Protein AF-A0A1W9RTF8-F1 (afdb_monomer_lite)

Radius of gyration: 43.68 Å; chains: 1; bounding box: 81×20×141 Å

pLDDT: mean 76.47, std 16.02, range [38.66, 96.19]

Secondary structure (DSSP, 8-state):
--HHHHHHHHHHHHHHHHHHHHHHHHHHHHHHHHHHHHHHHHHHHHHHHHHHHHS-SEEEEEEEEEPTTSS-EEEEEEEEE-HHHHHHHHHHHHHHHHHHHHHHHHHHHHHHHHHHHHHHHHHHHHHHHHHHHHHHHHHHHHHHHHHHHHHHHHHHHHHHHHHTTS--------HHHHHHHHHHHHHHHHHHHHHHTT-

Sequence (199 aa):
MNFEELFKRIEQLNEEEGKIPQQANNILKTIDNLKKQAAEFEKKAQEEDFKISEKPPQTYKKVCGSIFLGIGKSCREVPVPNPEIAEEMNIRNSYIQKRNDILAQINSNLEKLRELSQRQTEIIKERMAIRGKFIETEEDILRRPLNIFETMKKSIKSLFFIEKGKERKEKPDITPLIIGIIGLAVYLILFKEVKREVE

Foldseek 3Di:
DDPVVLVVVLVVLVVLLVCLVVLLVVLVVVLVVLVVLLVVLVVVLVVLVVVLVVDDQWDWDWDWDQDVPRPDIDIDTDTDGDVVSVVSVVVSVVSVVVSVVSVVVSVVSVVVNVVSVVVNVVSVVSNVVSVVVVVVVVCVVVVVVVVVVVVVVVVVVVVVVVPVVDDDPDDDDCVVVVVVVVVVVVVVVVVVVVVVVVD

Structure (mmCIF, N/CA/C/O backbone):
data_AF-A0A1W9RTF8-F1
#
_entry.id   AF-A0A1W9RTF8-F1
#
loop_
_atom_site.group_PDB
_atom_site.id
_atom_site.type_symbol
_atom_site.label_atom_id
_atom_site.label_alt_id
_atom_site.label_comp_id
_atom_site.label_asym_id
_atom_site.label_entity_id
_atom_site.label_seq_id
_atom_site.pdbx_PDB_ins_code
_atom_site.Cartn_x
_atom_site.Cartn_y
_atom_site.Cartn_z
_atom_site.occupancy
_atom_site.B_iso_or_equiv
_atom_site.auth_seq_id
_atom_site.auth_comp_id
_atom_site.auth_asym_id
_atom_site.auth_atom_id
_atom_site.pdbx_PDB_model_num
ATOM 1 N N . MET A 1 1 ? -27.486 -6.685 25.230 1.00 62.06 1 MET A N 1
ATOM 2 C CA . MET A 1 1 ? -26.159 -7.263 25.511 1.00 62.06 1 MET A CA 1
ATOM 3 C C . MET A 1 1 ? -25.990 -7.286 27.005 1.00 62.06 1 MET A C 1
ATOM 5 O O . MET A 1 1 ? -26.354 -6.304 27.640 1.00 62.06 1 MET A O 1
ATOM 9 N N . ASN A 1 2 ? -25.494 -8.390 27.545 1.00 75.00 2 ASN A N 1
ATOM 10 C CA . ASN A 1 2 ? -25.193 -8.491 28.969 1.00 75.00 2 ASN A CA 1
ATOM 11 C C . ASN A 1 2 ? -23.808 -7.882 29.266 1.00 75.00 2 ASN A C 1
ATOM 13 O O . ASN A 1 2 ? -22.984 -7.768 28.357 1.00 75.00 2 ASN A O 1
ATOM 17 N N . PHE A 1 3 ? -23.536 -7.509 30.521 1.00 72.94 3 PHE A N 1
ATOM 18 C CA . PHE A 1 3 ? -22.253 -6.909 30.937 1.00 72.94 3 PHE A CA 1
ATOM 19 C C . PHE A 1 3 ? -21.035 -7.724 30.462 1.00 72.94 3 PHE A C 1
ATOM 21 O O . PHE A 1 3 ? -20.082 -7.177 29.912 1.00 72.94 3 PHE A O 1
ATOM 28 N N . GLU A 1 4 ? -21.110 -9.048 30.584 1.00 77.81 4 GLU A N 1
ATOM 29 C CA . GLU A 1 4 ? -20.049 -9.979 30.188 1.00 77.81 4 GLU A CA 1
ATOM 30 C C . GLU A 1 4 ? -19.771 -9.980 28.670 1.00 77.81 4 GLU A C 1
ATOM 32 O O . GLU A 1 4 ? -18.630 -10.117 28.233 1.00 77.81 4 GLU A O 1
ATOM 37 N N . GLU A 1 5 ? -20.801 -9.772 27.842 1.00 83.19 5 GLU A N 1
ATOM 38 C CA . GLU A 1 5 ? -20.653 -9.672 26.383 1.00 83.19 5 GLU A CA 1
ATOM 39 C C . GLU A 1 5 ? -19.986 -8.354 25.976 1.00 83.19 5 GLU A C 1
ATOM 41 O O . GLU A 1 5 ? -19.218 -8.315 25.014 1.00 83.19 5 GLU A O 1
ATOM 46 N N . LEU A 1 6 ? -20.266 -7.268 26.708 1.00 80.31 6 LEU A N 1
ATOM 47 C CA . LEU A 1 6 ? -19.639 -5.967 26.474 1.00 80.31 6 LEU A CA 1
ATOM 48 C C . LEU A 1 6 ? -18.147 -6.003 26.837 1.00 80.31 6 LEU A C 1
ATOM 50 O O . LEU A 1 6 ? -17.334 -5.489 26.070 1.00 80.31 6 LEU A O 1
ATOM 54 N N . PHE A 1 7 ? -17.780 -6.660 27.944 1.00 80.44 7 PHE A N 1
ATOM 55 C CA . PHE A 1 7 ? -16.380 -6.862 28.334 1.00 80.44 7 PHE A CA 1
ATOM 56 C C . PHE A 1 7 ? -15.604 -7.697 27.312 1.00 80.44 7 PHE A C 1
ATOM 58 O O . PHE A 1 7 ? -14.590 -7.226 26.798 1.00 80.44 7 PHE A O 1
ATOM 65 N N . LYS A 1 8 ? -16.129 -8.867 26.916 1.00 87.81 8 LYS A N 1
ATOM 66 C CA . LYS A 1 8 ? -15.505 -9.706 25.874 1.00 87.81 8 LYS A CA 1
ATOM 67 C C . LYS A 1 8 ? -15.309 -8.938 24.566 1.00 87.81 8 LYS A C 1
ATOM 69 O O . LYS A 1 8 ? -14.294 -9.100 23.891 1.00 87.81 8 LYS A O 1
ATOM 74 N N . ARG A 1 9 ? -16.256 -8.066 24.200 1.00 87.00 9 ARG A N 1
ATOM 75 C CA . ARG A 1 9 ? -16.127 -7.236 22.996 1.00 87.00 9 ARG A CA 1
ATOM 76 C C . ARG A 1 9 ? -15.032 -6.174 23.129 1.00 87.00 9 ARG A C 1
ATOM 78 O O . ARG A 1 9 ? -14.330 -5.928 22.153 1.00 87.00 9 ARG A O 1
ATOM 85 N N . ILE A 1 10 ? -14.863 -5.557 24.299 1.00 85.38 10 ILE A N 1
ATOM 86 C CA . ILE A 1 10 ? -13.763 -4.609 24.547 1.00 85.38 10 ILE A CA 1
ATOM 87 C C . ILE A 1 10 ? -12.408 -5.313 24.456 1.00 85.38 10 ILE A C 1
ATOM 89 O O . ILE A 1 10 ? -11.507 -4.781 23.812 1.00 85.38 10 ILE A O 1
ATOM 93 N N . GLU A 1 11 ? -12.266 -6.499 25.046 1.00 87.44 11 GLU A N 1
ATOM 94 C CA . GLU A 1 11 ? -11.024 -7.280 24.978 1.00 87.44 11 GLU A CA 1
ATOM 95 C C . GLU A 1 11 ? -10.642 -7.602 23.531 1.00 87.44 11 GLU A C 1
ATOM 97 O O . GLU A 1 11 ? -9.523 -7.311 23.112 1.00 87.44 11 GLU A O 1
ATOM 102 N N . GLN A 1 12 ? -11.599 -8.077 22.726 1.00 90.12 12 GLN A N 1
ATOM 103 C CA . GLN A 1 12 ? -11.390 -8.303 21.291 1.00 90.12 12 GLN A CA 1
ATOM 104 C C . GLN A 1 12 ? -10.931 -7.032 20.563 1.00 90.12 12 GLN A C 1
ATOM 106 O O . GLN A 1 12 ? -9.977 -7.067 19.789 1.00 90.12 12 GLN A O 1
ATOM 111 N N . LEU A 1 13 ? -11.567 -5.888 20.837 1.00 88.12 13 LEU A N 1
ATOM 112 C CA . LEU A 1 13 ? -11.185 -4.605 20.240 1.00 88.12 13 LEU A CA 1
ATOM 113 C C . LEU A 1 13 ? -9.791 -4.134 20.693 1.00 88.12 13 LEU A C 1
ATOM 115 O O . LEU A 1 13 ? -9.099 -3.461 19.933 1.00 88.12 13 LEU A O 1
ATOM 119 N N . ASN A 1 14 ? -9.367 -4.459 21.917 1.00 85.12 14 ASN A N 1
ATOM 120 C CA . ASN A 1 14 ? -8.016 -4.178 22.419 1.00 85.12 14 ASN A CA 1
ATOM 121 C C . ASN A 1 14 ? -6.964 -5.030 21.702 1.00 85.12 14 ASN A C 1
ATOM 123 O O . ASN A 1 14 ? -5.926 -4.509 21.295 1.00 85.12 14 ASN A O 1
ATOM 127 N N . GLU A 1 15 ? -7.241 -6.316 21.496 1.00 89.31 15 GLU A N 1
ATOM 128 C CA . GLU A 1 15 ? -6.356 -7.195 20.733 1.00 89.31 15 GLU A CA 1
ATOM 129 C C . GLU A 1 15 ? -6.250 -6.783 19.262 1.00 89.31 15 GLU A C 1
ATOM 131 O O . GLU A 1 15 ? -5.162 -6.823 18.683 1.00 89.31 15 GLU A O 1
ATOM 136 N N . GLU A 1 16 ? -7.370 -6.396 18.644 1.00 87.88 16 GLU A N 1
ATOM 137 C CA . GLU A 1 16 ? -7.395 -5.868 17.278 1.00 87.88 16 GLU A CA 1
ATOM 138 C C . GLU A 1 16 ? -6.562 -4.586 17.174 1.00 87.88 16 GLU A C 1
ATOM 140 O O . GLU A 1 16 ? -5.675 -4.506 16.323 1.00 87.88 16 GLU A O 1
ATOM 145 N N . GLU A 1 17 ? -6.771 -3.613 18.069 1.00 84.12 17 GLU A N 1
ATOM 146 C CA . GLU A 1 17 ? -5.999 -2.366 18.075 1.00 84.12 17 GLU A CA 1
ATOM 147 C C . GLU A 1 17 ? -4.504 -2.616 18.306 1.00 84.12 17 GLU A C 1
ATOM 149 O O . GLU A 1 17 ? -3.673 -2.010 17.634 1.00 84.12 17 GLU A O 1
ATOM 154 N N . GLY A 1 18 ? -4.145 -3.555 19.186 1.00 83.81 18 GLY A N 1
ATOM 155 C CA . GLY A 1 18 ? -2.749 -3.914 19.447 1.00 83.81 18 GLY A CA 1
ATOM 156 C C . GLY A 1 18 ? -2.011 -4.465 18.220 1.00 83.81 18 GLY A C 1
ATOM 157 O O . GLY A 1 18 ? -0.799 -4.279 18.093 1.00 83.81 18 GLY A O 1
ATOM 158 N N . LYS A 1 19 ? -2.724 -5.097 17.278 1.00 90.12 19 LYS A N 1
ATOM 159 C CA . LYS A 1 19 ? -2.145 -5.667 16.045 1.00 90.12 19 LYS A CA 1
ATOM 160 C C . LYS A 1 19 ? -1.927 -4.618 14.947 1.00 90.12 19 LYS A C 1
ATOM 162 O O . LYS A 1 19 ? -1.021 -4.788 14.124 1.00 90.12 19 LYS A O 1
ATOM 167 N N . ILE A 1 20 ? -2.698 -3.527 14.939 1.00 85.88 20 ILE A N 1
ATOM 168 C CA . ILE A 1 20 ? -2.657 -2.492 13.888 1.00 85.88 20 ILE A CA 1
ATOM 169 C C . ILE A 1 20 ? -1.268 -1.831 13.756 1.00 85.88 20 ILE A C 1
ATOM 171 O O . ILE A 1 20 ? -0.753 -1.784 12.635 1.00 85.88 20 ILE A O 1
ATOM 175 N N . PRO A 1 21 ? -0.591 -1.378 14.835 1.00 85.00 21 PRO A N 1
ATOM 176 C CA . PRO A 1 21 ? 0.741 -0.776 14.734 1.00 85.00 21 PRO A CA 1
ATOM 177 C C . PRO A 1 21 ? 1.785 -1.715 14.124 1.00 85.00 21 PRO A C 1
ATOM 179 O O . PRO A 1 21 ? 2.630 -1.292 13.334 1.00 85.00 21 PRO A O 1
ATOM 182 N N . GLN A 1 22 ? 1.729 -3.005 14.466 1.00 88.69 22 GLN A N 1
ATOM 183 C CA . GLN A 1 22 ? 2.665 -3.996 13.941 1.00 88.69 22 GLN A CA 1
ATOM 184 C C . GLN A 1 22 ? 2.437 -4.235 12.444 1.00 88.69 22 GLN A C 1
ATOM 186 O O . GLN A 1 22 ? 3.395 -4.266 11.669 1.00 88.69 22 GLN A O 1
ATOM 191 N N . GLN A 1 23 ? 1.174 -4.345 12.024 1.00 88.69 23 GLN A N 1
ATOM 192 C CA . GLN A 1 23 ? 0.805 -4.477 10.615 1.00 88.69 23 GLN A CA 1
ATOM 193 C C . GLN A 1 23 ? 1.217 -3.241 9.806 1.00 88.69 23 GLN A C 1
ATOM 195 O O . GLN A 1 23 ? 1.863 -3.382 8.766 1.00 88.69 23 GLN A O 1
ATOM 200 N N . ALA A 1 24 ? 0.937 -2.037 10.313 1.00 86.62 24 ALA A N 1
ATOM 201 C CA . ALA A 1 24 ? 1.330 -0.786 9.671 1.00 86.62 24 ALA A CA 1
ATOM 202 C C . ALA A 1 24 ? 2.856 -0.679 9.511 1.00 86.62 24 ALA A C 1
ATOM 204 O O . ALA A 1 24 ? 3.344 -0.382 8.422 1.00 86.62 24 ALA A O 1
ATOM 205 N N . ASN A 1 25 ? 3.626 -1.012 10.552 1.00 90.69 25 ASN A N 1
ATOM 206 C CA . ASN A 1 25 ? 5.090 -1.005 10.491 1.00 90.69 25 ASN A CA 1
ATOM 207 C C . ASN A 1 25 ? 5.654 -1.982 9.448 1.00 90.69 25 ASN A C 1
ATOM 209 O O . ASN A 1 25 ? 6.620 -1.656 8.756 1.00 90.69 25 ASN A O 1
ATOM 213 N N . ASN A 1 26 ? 5.062 -3.169 9.304 1.00 93.69 26 ASN A N 1
ATOM 214 C CA . ASN A 1 26 ? 5.476 -4.131 8.280 1.00 93.69 26 ASN A CA 1
ATOM 215 C C . ASN A 1 26 ? 5.209 -3.599 6.864 1.00 93.69 26 ASN A C 1
ATOM 217 O O . ASN A 1 26 ? 6.055 -3.741 5.974 1.00 93.69 26 ASN A O 1
ATOM 221 N N . ILE A 1 27 ? 4.066 -2.941 6.661 1.00 90.50 27 ILE A N 1
ATOM 222 C CA . ILE A 1 27 ? 3.730 -2.311 5.382 1.00 90.50 27 ILE A CA 1
ATOM 223 C C . ILE A 1 27 ? 4.698 -1.158 5.085 1.00 90.50 27 ILE A C 1
ATOM 225 O O . ILE A 1 27 ? 5.236 -1.092 3.982 1.00 90.50 27 ILE A O 1
ATOM 229 N N . LEU A 1 28 ? 4.999 -0.300 6.064 1.00 90.69 28 LEU A N 1
ATOM 230 C CA . LEU A 1 28 ? 5.940 0.814 5.898 1.00 90.69 28 LEU A CA 1
ATOM 231 C C . LEU A 1 28 ? 7.347 0.334 5.520 1.00 90.69 28 LEU A C 1
ATOM 233 O O . LEU A 1 28 ? 7.923 0.834 4.556 1.00 90.69 28 LEU A O 1
ATOM 237 N N . LYS A 1 29 ? 7.865 -0.704 6.189 1.00 93.94 29 LYS A N 1
ATOM 238 C CA . LYS A 1 29 ? 9.147 -1.333 5.818 1.00 93.94 29 LYS A CA 1
ATOM 239 C C . LYS A 1 29 ? 9.141 -1.857 4.382 1.00 93.94 29 LYS A C 1
ATOM 241 O O . LYS A 1 29 ? 10.137 -1.736 3.670 1.00 93.94 29 LYS A O 1
ATOM 246 N N . THR A 1 30 ? 8.020 -2.435 3.953 1.00 94.25 30 THR A N 1
ATOM 247 C CA . THR A 1 30 ? 7.854 -2.931 2.582 1.00 94.25 30 THR A CA 1
ATOM 248 C C . THR A 1 30 ? 7.862 -1.776 1.582 1.00 94.25 30 THR A C 1
ATOM 250 O O . THR A 1 30 ? 8.573 -1.844 0.581 1.00 94.25 30 THR A O 1
ATOM 253 N N . ILE A 1 31 ? 7.144 -0.687 1.875 1.00 92.00 31 ILE A N 1
ATOM 254 C CA . ILE A 1 31 ? 7.132 0.531 1.054 1.00 92.00 31 ILE A CA 1
ATOM 255 C C . ILE A 1 31 ? 8.541 1.119 0.927 1.00 92.00 31 ILE A C 1
ATOM 257 O O . ILE A 1 31 ? 8.945 1.478 -0.175 1.00 92.00 31 ILE A O 1
ATOM 261 N N . ASP A 1 32 ? 9.312 1.188 2.011 1.00 93.31 32 ASP A N 1
ATOM 262 C CA . ASP A 1 32 ? 10.676 1.722 1.968 1.00 93.31 32 ASP A CA 1
ATOM 263 C C . ASP A 1 32 ? 11.615 0.864 1.113 1.00 93.31 32 ASP A C 1
ATOM 265 O O . ASP A 1 32 ? 12.445 1.399 0.374 1.00 93.31 32 ASP A O 1
ATOM 269 N N . ASN A 1 33 ? 11.468 -0.463 1.157 1.00 96.19 33 ASN A N 1
ATOM 270 C CA . ASN A 1 33 ? 12.215 -1.355 0.273 1.00 96.19 33 ASN A CA 1
ATOM 271 C C . ASN A 1 33 ? 11.818 -1.147 -1.199 1.00 96.19 33 ASN A C 1
ATOM 273 O O . ASN A 1 33 ? 12.680 -0.970 -2.058 1.00 96.19 33 ASN A O 1
ATOM 277 N N . LEU A 1 34 ? 10.515 -1.077 -1.486 1.00 93.44 34 LEU A N 1
ATOM 278 C CA . LEU A 1 34 ? 9.998 -0.810 -2.831 1.00 93.44 34 LEU A CA 1
ATOM 279 C C . LEU A 1 34 ? 10.479 0.545 -3.372 1.00 93.44 34 LEU A C 1
ATOM 281 O O . LEU A 1 34 ? 10.879 0.634 -4.529 1.00 93.44 34 LEU A O 1
ATOM 285 N N . LYS A 1 35 ? 10.531 1.590 -2.539 1.00 92.44 35 LYS A N 1
ATOM 286 C CA . LYS A 1 35 ? 11.082 2.900 -2.925 1.00 92.44 35 LYS A CA 1
ATOM 287 C C . LYS A 1 35 ? 12.550 2.813 -3.335 1.00 92.44 35 LYS A C 1
ATOM 289 O O . LYS A 1 35 ? 12.935 3.414 -4.335 1.00 92.44 35 LYS A O 1
ATOM 294 N N . LYS A 1 36 ? 13.369 2.055 -2.597 1.00 94.81 36 LYS A N 1
ATOM 295 C CA . LYS A 1 36 ? 14.780 1.835 -2.957 1.00 94.81 36 LYS A CA 1
ATOM 296 C C . LYS A 1 36 ? 14.910 1.116 -4.299 1.00 94.81 36 LYS A C 1
ATOM 298 O O . LYS A 1 36 ? 15.710 1.537 -5.128 1.00 94.81 36 LYS A O 1
ATOM 303 N N . GLN A 1 37 ? 14.088 0.093 -4.536 1.00 93.19 37 GLN A N 1
ATOM 304 C CA . GLN A 1 37 ? 14.068 -0.631 -5.812 1.00 93.19 37 GLN A CA 1
ATOM 305 C C . GLN A 1 37 ? 13.620 0.265 -6.974 1.00 93.19 37 GLN A C 1
ATOM 307 O O . GLN A 1 37 ? 14.242 0.257 -8.033 1.00 93.19 37 GLN A O 1
ATOM 312 N N . ALA A 1 38 ? 12.583 1.084 -6.775 1.00 91.75 38 ALA A N 1
ATOM 313 C CA . ALA A 1 38 ? 12.127 2.043 -7.779 1.00 91.75 38 ALA A CA 1
ATOM 314 C C . ALA A 1 38 ? 13.235 3.039 -8.160 1.00 91.75 38 ALA A C 1
ATOM 316 O O . ALA A 1 38 ? 13.455 3.277 -9.347 1.00 91.75 38 ALA A O 1
ATOM 317 N N . ALA A 1 39 ? 13.968 3.561 -7.171 1.00 92.06 39 ALA A N 1
ATOM 318 C CA . ALA A 1 39 ? 15.093 4.464 -7.401 1.00 92.06 39 ALA A CA 1
ATOM 319 C C . ALA A 1 39 ? 16.255 3.785 -8.150 1.00 92.06 39 ALA A C 1
ATOM 321 O O . ALA A 1 39 ? 16.917 4.418 -8.970 1.00 92.06 39 ALA A O 1
ATOM 322 N N . GLU A 1 40 ? 16.507 2.496 -7.906 1.00 94.88 40 GLU A N 1
ATOM 323 C CA . GLU A 1 40 ? 17.511 1.733 -8.655 1.00 94.88 40 GLU A CA 1
ATOM 324 C C . GLU A 1 40 ? 17.121 1.577 -10.133 1.00 94.88 40 GLU A C 1
ATOM 326 O O . GLU A 1 40 ? 17.949 1.794 -11.017 1.00 94.88 40 GLU A O 1
ATOM 331 N N . PHE A 1 41 ? 15.857 1.250 -10.421 1.00 91.88 41 PHE A N 1
ATOM 332 C CA . PHE A 1 41 ? 15.373 1.158 -11.802 1.00 91.88 41 PHE A CA 1
ATOM 333 C C . PHE A 1 41 ? 15.362 2.506 -12.519 1.00 91.88 41 PHE A C 1
ATOM 335 O O . PHE A 1 41 ? 15.622 2.555 -13.719 1.00 91.88 41 PHE A O 1
ATOM 342 N N . GLU A 1 42 ? 15.103 3.596 -11.801 1.00 90.31 42 GLU A N 1
ATOM 343 C CA . GLU A 1 42 ? 15.191 4.942 -12.360 1.00 90.31 42 GLU A CA 1
ATOM 344 C C . GLU A 1 42 ? 16.626 5.303 -12.757 1.00 90.31 42 GLU A C 1
ATOM 346 O O . GLU A 1 42 ? 16.838 5.780 -13.869 1.00 90.31 42 GLU A O 1
ATOM 351 N N . LYS A 1 43 ? 17.619 4.989 -11.914 1.00 93.38 43 LYS A N 1
ATOM 352 C CA . LYS A 1 43 ? 19.037 5.168 -12.266 1.00 93.38 43 LYS A CA 1
ATOM 353 C C . LYS A 1 43 ? 19.435 4.350 -13.492 1.00 93.38 43 LYS A C 1
ATOM 355 O O . LYS A 1 43 ? 20.042 4.894 -14.405 1.00 93.38 43 LYS A O 1
ATOM 360 N N . LYS A 1 44 ? 19.025 3.079 -13.562 1.00 92.12 44 LYS A N 1
ATOM 361 C CA . LYS A 1 44 ? 19.285 2.227 -14.738 1.00 92.12 44 LYS A CA 1
ATOM 362 C C . LYS A 1 44 ? 18.639 2.786 -16.005 1.00 92.12 44 LYS A C 1
ATOM 364 O O . LYS A 1 44 ? 19.259 2.780 -17.057 1.00 92.12 44 LYS A O 1
ATOM 369 N N . ALA A 1 45 ? 17.414 3.306 -15.918 1.00 88.69 45 ALA A N 1
ATOM 370 C CA . ALA A 1 45 ? 16.769 3.952 -17.059 1.00 88.69 45 ALA A CA 1
ATOM 371 C C . ALA A 1 45 ? 17.520 5.220 -17.510 1.00 88.69 45 ALA A C 1
ATOM 373 O O . ALA A 1 45 ? 17.641 5.447 -18.710 1.00 88.69 45 ALA A O 1
ATOM 374 N N . GLN A 1 46 ? 18.055 6.009 -16.571 1.00 89.44 46 GLN A N 1
ATOM 375 C CA . GLN A 1 46 ? 18.882 7.180 -16.881 1.00 89.44 46 GLN A CA 1
ATOM 376 C C . GLN A 1 46 ? 20.209 6.789 -17.546 1.00 89.44 46 GLN A C 1
ATOM 378 O O . GLN A 1 46 ? 20.619 7.437 -18.502 1.00 89.44 46 GLN A O 1
ATOM 383 N N . GLU A 1 47 ? 20.863 5.721 -17.086 1.00 91.31 47 GLU A N 1
ATOM 384 C CA . GLU A 1 47 ? 22.079 5.187 -17.716 1.00 91.31 47 GLU A CA 1
ATOM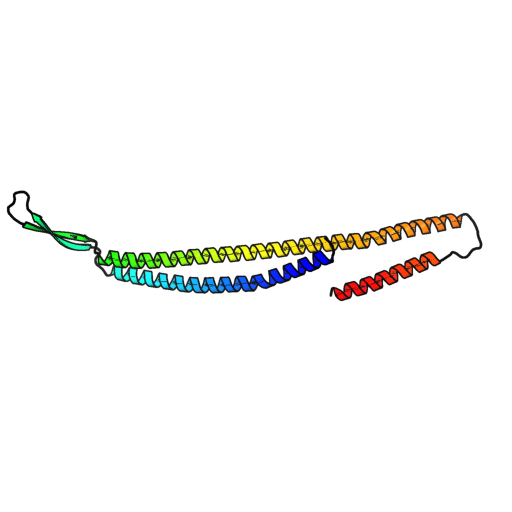 385 C C . GLU A 1 47 ? 21.834 4.778 -19.176 1.00 91.31 47 GLU A C 1
ATOM 387 O O . GLU A 1 47 ? 22.649 5.087 -20.043 1.00 91.31 47 GLU A O 1
ATOM 392 N N . GLU A 1 48 ? 20.701 4.134 -19.469 1.00 86.38 48 GLU A N 1
ATOM 393 C CA . GLU A 1 48 ? 20.314 3.826 -20.853 1.00 86.38 48 GLU A CA 1
ATOM 394 C C . GLU A 1 48 ? 19.989 5.096 -21.661 1.00 86.38 48 GLU A C 1
ATOM 396 O O . GLU A 1 48 ? 20.357 5.178 -22.829 1.00 86.38 48 GLU A O 1
ATOM 401 N N . ASP A 1 49 ? 19.373 6.120 -21.053 1.00 85.25 49 ASP A N 1
ATOM 402 C CA . ASP A 1 49 ? 19.146 7.418 -21.712 1.00 85.25 49 ASP A CA 1
ATOM 403 C C . ASP A 1 49 ? 20.465 8.090 -22.141 1.00 85.25 49 ASP A C 1
ATOM 405 O O . ASP A 1 49 ? 20.537 8.668 -23.229 1.00 85.25 49 ASP A O 1
ATOM 409 N N . PHE A 1 50 ? 21.530 7.971 -21.339 1.00 88.88 50 PHE A N 1
ATOM 410 C CA . PHE A 1 50 ? 22.861 8.453 -21.723 1.00 88.88 50 PHE A CA 1
ATOM 411 C C . PHE A 1 50 ? 23.437 7.678 -22.914 1.00 88.88 50 PHE A C 1
ATOM 413 O O . PHE A 1 50 ? 23.903 8.305 -23.864 1.00 88.88 50 PHE A O 1
ATOM 420 N N . LYS A 1 51 ? 23.344 6.341 -22.920 1.00 86.75 51 LYS A N 1
ATOM 421 C CA . LYS A 1 51 ? 23.823 5.511 -24.045 1.00 86.75 51 LYS A CA 1
ATOM 422 C C . LYS A 1 51 ? 23.105 5.845 -25.352 1.00 86.75 51 LYS A C 1
ATOM 424 O O . LYS A 1 51 ? 23.751 6.013 -26.384 1.00 86.75 51 LYS A O 1
ATOM 429 N N . ILE A 1 52 ? 21.787 6.040 -25.287 1.00 82.31 52 ILE A N 1
ATOM 430 C CA . ILE A 1 52 ? 20.979 6.457 -26.438 1.00 82.31 52 ILE A CA 1
ATOM 431 C C . ILE A 1 52 ? 21.445 7.826 -26.952 1.00 82.31 52 ILE A C 1
ATOM 433 O O . ILE A 1 52 ? 21.549 8.023 -28.162 1.00 82.31 52 ILE A O 1
ATOM 437 N N . SER A 1 53 ? 21.743 8.766 -26.049 1.00 80.94 53 SER A N 1
ATOM 438 C CA . SER A 1 53 ? 22.195 10.116 -26.408 1.00 80.94 53 SER A CA 1
ATOM 439 C C . SER A 1 53 ? 23.587 10.152 -27.047 1.00 80.94 53 SER A C 1
ATOM 441 O O . SER A 1 53 ? 23.885 11.099 -27.775 1.00 80.94 53 SER A O 1
ATOM 443 N N . GLU A 1 54 ? 24.451 9.177 -26.767 1.00 86.44 54 GLU A N 1
ATOM 444 C CA . GLU A 1 54 ? 25.794 9.093 -27.357 1.00 86.44 54 GLU A CA 1
ATOM 445 C C . GLU A 1 54 ? 25.770 8.559 -28.798 1.00 86.44 54 GLU A C 1
ATOM 447 O O . GLU A 1 54 ? 26.713 8.778 -29.564 1.00 86.44 54 GLU A O 1
ATOM 452 N N . LYS A 1 55 ? 24.686 7.883 -29.199 1.00 81.56 55 LYS A N 1
ATOM 453 C CA . LYS A 1 55 ? 24.566 7.260 -30.519 1.00 81.56 55 LYS A CA 1
ATOM 454 C C . LYS A 1 55 ? 23.937 8.194 -31.555 1.00 81.56 55 LYS A C 1
ATOM 456 O O . LYS A 1 55 ? 23.002 8.937 -31.258 1.00 81.56 55 LYS A O 1
ATOM 461 N N . PRO A 1 56 ? 24.382 8.127 -32.825 1.00 79.38 56 PRO A N 1
ATOM 462 C CA . PRO A 1 56 ? 23.746 8.881 -33.892 1.00 79.38 56 PRO A CA 1
ATOM 463 C C . PRO A 1 56 ? 22.319 8.352 -34.133 1.00 79.38 56 PRO A C 1
ATOM 465 O O . PRO A 1 56 ? 22.128 7.135 -34.245 1.00 79.38 56 PRO A O 1
ATOM 468 N N . PRO A 1 57 ? 21.319 9.243 -34.278 1.00 73.94 57 PRO A N 1
ATOM 469 C CA . PRO A 1 57 ? 19.907 8.865 -34.405 1.00 73.94 57 PRO A CA 1
ATOM 470 C C . PRO A 1 57 ? 19.606 8.072 -35.684 1.00 73.94 57 PRO A C 1
ATOM 472 O O . PRO A 1 57 ? 18.625 7.330 -35.759 1.00 73.94 57 PRO A O 1
ATOM 475 N N . GLN A 1 58 ? 20.445 8.232 -36.707 1.00 79.62 58 GLN A N 1
ATOM 476 C CA . GLN A 1 58 ? 20.304 7.582 -38.001 1.00 79.62 58 GLN A CA 1
ATOM 477 C C . GLN A 1 58 ? 21.640 6.980 -38.420 1.00 79.62 58 GLN A C 1
ATOM 479 O O . GLN A 1 58 ? 22.698 7.582 -38.231 1.00 79.62 58 GLN A O 1
ATOM 484 N N . THR A 1 59 ? 21.577 5.802 -39.024 1.00 82.00 59 THR A N 1
ATOM 485 C CA . THR A 1 59 ? 22.700 5.173 -39.716 1.00 82.00 59 THR A CA 1
ATOM 486 C C . THR A 1 59 ? 22.405 5.156 -41.208 1.00 82.00 59 THR A C 1
ATOM 488 O O . THR A 1 59 ? 21.253 5.133 -41.635 1.00 82.00 59 THR A O 1
ATOM 491 N N . TYR A 1 60 ? 23.437 5.214 -42.042 1.00 81.69 60 TYR A N 1
ATOM 492 C CA . TYR A 1 60 ? 23.252 5.197 -43.490 1.00 81.69 60 TYR A CA 1
ATOM 493 C C . TYR A 1 60 ? 23.355 3.767 -43.997 1.00 81.69 60 TYR A C 1
ATOM 495 O O . TYR A 1 60 ? 24.353 3.083 -43.770 1.00 81.69 60 TYR A O 1
ATOM 503 N N . LYS A 1 61 ? 22.321 3.308 -44.704 1.00 80.75 61 LYS A N 1
ATOM 504 C CA . LYS A 1 61 ? 22.325 1.997 -45.353 1.00 80.75 61 LYS A CA 1
ATOM 505 C C . LYS A 1 61 ? 22.339 2.183 -46.859 1.00 80.75 61 LYS A C 1
ATOM 507 O O . LYS A 1 61 ? 21.570 2.961 -47.424 1.00 80.75 61 LYS A O 1
ATOM 512 N N . LYS A 1 62 ? 23.232 1.455 -47.523 1.00 82.62 62 LYS A N 1
ATOM 513 C CA . LYS A 1 62 ? 23.361 1.490 -48.977 1.00 82.62 62 LYS A CA 1
ATOM 514 C C . LYS A 1 62 ? 22.234 0.670 -49.597 1.00 82.62 62 LYS A C 1
ATOM 516 O O . LYS A 1 62 ? 22.192 -0.549 -49.441 1.00 82.62 62 LYS A O 1
ATOM 521 N N . VAL A 1 63 ? 21.318 1.340 -50.289 1.00 80.12 63 VAL A N 1
ATOM 522 C CA . VAL A 1 63 ? 20.210 0.704 -51.006 1.00 80.12 63 VAL A CA 1
ATOM 523 C C . VAL A 1 63 ? 20.514 0.786 -52.497 1.00 80.12 63 VAL A C 1
ATOM 525 O O . VAL A 1 63 ? 20.721 1.870 -53.045 1.00 80.12 63 VAL A O 1
ATOM 528 N N . CYS A 1 64 ? 20.586 -0.368 -53.155 1.00 78.75 64 CYS A N 1
ATOM 529 C CA . CYS A 1 64 ? 20.861 -0.459 -54.585 1.00 78.75 64 CYS A CA 1
ATOM 530 C C . CYS A 1 64 ? 19.590 -0.881 -55.321 1.00 78.75 64 CYS A C 1
ATOM 532 O O . CYS A 1 64 ? 19.072 -1.971 -55.090 1.00 78.75 64 CYS A O 1
ATOM 534 N N . GLY A 1 65 ? 19.105 -0.011 -56.205 1.00 73.25 65 GLY A N 1
ATOM 535 C CA . GLY A 1 65 ? 17.979 -0.284 -57.092 1.00 73.25 65 GLY A CA 1
ATOM 536 C C . GLY A 1 65 ? 18.442 -0.456 -58.537 1.00 73.25 65 GLY A C 1
ATOM 537 O O . GLY A 1 65 ? 19.456 0.113 -58.954 1.00 73.25 65 GLY A O 1
ATOM 538 N N . SER A 1 66 ? 17.698 -1.243 -59.309 1.00 65.19 66 SER A N 1
ATOM 539 C CA . SER A 1 66 ? 17.803 -1.255 -60.768 1.00 65.19 66 SER A CA 1
ATOM 540 C C . SER A 1 66 ? 17.186 0.024 -61.328 1.00 65.19 66 SER A C 1
ATOM 542 O O . SER A 1 66 ? 16.052 0.363 -60.986 1.00 65.19 66 SER A O 1
ATOM 544 N N . ILE A 1 67 ? 17.921 0.730 -62.186 1.00 59.78 67 ILE A N 1
ATOM 545 C CA . ILE A 1 67 ? 17.405 1.910 -62.883 1.00 59.78 67 ILE A CA 1
ATOM 546 C C . ILE A 1 67 ? 16.257 1.450 -63.799 1.00 59.78 67 ILE A C 1
ATOM 548 O O . ILE A 1 67 ? 16.396 0.456 -64.519 1.00 59.78 67 ILE A O 1
ATOM 552 N N . PHE A 1 68 ? 15.110 2.138 -63.752 1.00 51.66 68 PHE A N 1
ATOM 553 C CA . PHE A 1 68 ? 14.011 1.936 -64.704 1.00 51.66 68 PHE A CA 1
ATOM 554 C C . PHE A 1 68 ? 14.604 2.065 -66.121 1.00 51.66 68 PHE A C 1
ATOM 556 O O . PHE A 1 68 ? 15.148 3.122 -66.425 1.00 51.66 68 PHE A O 1
ATOM 563 N N . LEU A 1 69 ? 14.532 0.993 -66.931 1.00 54.00 69 LEU A N 1
ATOM 564 C CA . LEU A 1 69 ? 15.179 0.751 -68.249 1.00 54.00 69 LEU A CA 1
ATOM 565 C C . LEU A 1 69 ? 16.401 -0.198 -68.280 1.00 54.00 69 LEU A C 1
ATOM 567 O O . LEU A 1 69 ? 16.953 -0.431 -69.351 1.00 54.00 69 LEU A O 1
ATOM 571 N N . GLY A 1 70 ? 16.795 -0.834 -67.171 1.00 53.47 70 GLY A N 1
ATOM 572 C CA . GLY A 1 70 ? 17.650 -2.037 -67.218 1.00 53.47 70 GLY A CA 1
ATOM 573 C C . GLY A 1 70 ? 19.144 -1.816 -67.504 1.00 53.47 70 GLY A C 1
ATOM 574 O O . GLY A 1 70 ? 19.884 -2.790 -67.625 1.00 53.47 70 GLY A O 1
ATOM 575 N N . ILE A 1 71 ? 19.622 -0.570 -67.547 1.00 53.16 71 ILE A N 1
ATOM 576 C CA . ILE A 1 71 ? 21.045 -0.252 -67.724 1.00 53.16 71 ILE A CA 1
ATOM 577 C C . ILE A 1 71 ? 21.561 0.413 -66.442 1.00 53.16 71 ILE A C 1
ATOM 579 O O . ILE A 1 71 ? 21.407 1.612 -66.240 1.00 53.16 71 ILE A O 1
ATOM 583 N N . GLY A 1 72 ? 22.169 -0.392 -65.566 1.00 60.34 72 GLY A N 1
ATOM 584 C CA . GLY A 1 72 ? 22.915 0.067 -64.388 1.00 60.34 72 GLY A CA 1
ATOM 585 C C . GLY A 1 72 ? 22.231 -0.162 -63.032 1.00 60.34 72 GLY A C 1
ATOM 586 O O . GLY A 1 72 ? 21.015 -0.040 -62.876 1.00 60.34 72 GLY A O 1
ATOM 587 N N . LYS A 1 73 ? 23.048 -0.492 -62.021 1.00 67.06 73 LYS A N 1
ATOM 588 C CA . LYS A 1 73 ? 22.664 -0.476 -60.600 1.00 67.06 73 LYS A CA 1
ATOM 589 C C . LYS A 1 73 ? 23.056 0.882 -60.025 1.00 67.06 73 LYS A C 1
ATOM 591 O O . LYS A 1 73 ? 24.245 1.171 -59.924 1.00 67.06 73 LYS A O 1
ATOM 596 N N . SER A 1 74 ? 22.084 1.704 -59.633 1.00 7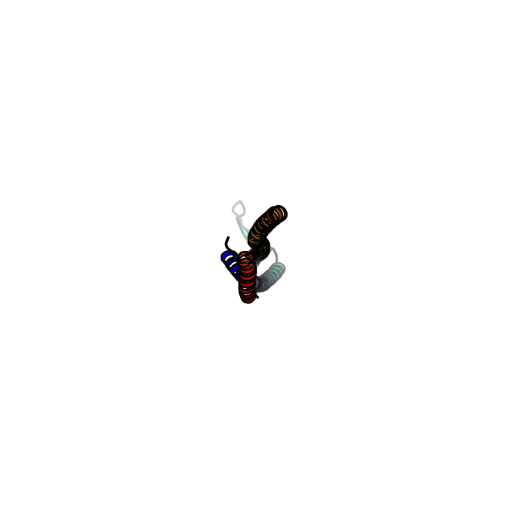4.19 74 SER A N 1
ATOM 597 C CA . SER A 1 74 ? 22.368 2.916 -58.859 1.00 74.19 74 SER A CA 1
ATOM 598 C C . SER A 1 74 ? 22.238 2.595 -57.376 1.00 74.19 74 SER A C 1
ATOM 600 O O . SER A 1 74 ? 21.169 2.178 -56.924 1.00 74.19 74 SER A O 1
ATOM 602 N N . CYS A 1 75 ? 23.311 2.794 -56.619 1.00 79.25 75 CYS A N 1
ATOM 603 C CA . CYS A 1 75 ? 23.279 2.699 -55.167 1.00 79.25 75 CYS A CA 1
ATOM 604 C C . CYS A 1 75 ? 23.206 4.104 -54.576 1.00 79.25 75 CYS A C 1
ATOM 606 O O . CYS A 1 75 ? 24.019 4.958 -54.927 1.00 79.25 75 CYS A O 1
ATOM 608 N N . ARG A 1 76 ? 22.250 4.336 -53.679 1.00 79.25 76 ARG A N 1
ATOM 609 C CA . ARG A 1 76 ? 22.177 5.552 -52.865 1.00 79.25 76 ARG A CA 1
ATOM 610 C C . ARG A 1 76 ? 22.261 5.159 -51.398 1.00 79.25 76 ARG A C 1
ATOM 612 O O . ARG A 1 76 ? 21.750 4.113 -50.999 1.00 79.25 76 ARG A O 1
ATOM 619 N N . GLU A 1 77 ? 22.938 5.978 -50.613 1.00 83.00 77 GLU A N 1
ATOM 620 C CA . GLU A 1 77 ? 22.905 5.866 -49.161 1.00 83.00 77 GLU A CA 1
ATOM 621 C C . GLU A 1 77 ? 21.635 6.542 -48.672 1.00 83.00 77 GLU A C 1
ATOM 623 O O . GLU A 1 77 ? 21.361 7.694 -49.006 1.00 83.00 77 GLU A O 1
ATOM 628 N N . VAL A 1 78 ? 20.824 5.786 -47.943 1.00 82.69 78 VAL A N 1
ATOM 629 C CA . VAL A 1 78 ? 19.557 6.264 -47.403 1.00 82.69 78 VAL A CA 1
ATOM 630 C C . VAL A 1 78 ? 19.692 6.248 -45.884 1.00 82.69 78 VAL A C 1
ATOM 632 O O . VAL A 1 78 ? 20.130 5.225 -45.340 1.00 82.69 78 VAL A O 1
ATOM 635 N N . PRO A 1 79 ? 19.364 7.349 -45.189 1.00 81.88 79 PRO A N 1
ATOM 636 C CA . PRO A 1 79 ? 19.317 7.334 -43.738 1.00 81.88 79 PRO A CA 1
ATOM 637 C C . PRO A 1 79 ? 18.224 6.365 -43.280 1.00 81.88 79 PRO A C 1
ATOM 639 O O . PRO A 1 79 ? 17.080 6.432 -43.733 1.00 81.88 79 PRO A O 1
ATOM 642 N N . VAL A 1 80 ? 18.582 5.453 -42.385 1.00 83.50 80 VAL A N 1
ATOM 643 C CA . VAL A 1 80 ? 17.675 4.532 -41.702 1.00 83.50 80 VAL A CA 1
ATOM 644 C C . VAL A 1 80 ? 17.805 4.717 -40.188 1.00 83.50 80 VAL A C 1
ATOM 646 O O . VAL A 1 80 ? 18.868 5.117 -39.708 1.00 83.50 80 VAL A O 1
ATOM 649 N N . PRO A 1 81 ? 16.739 4.454 -39.412 1.00 81.50 81 PRO A N 1
ATOM 650 C CA . PRO A 1 81 ? 16.811 4.490 -37.955 1.00 81.50 81 PRO A CA 1
ATOM 651 C C . PRO A 1 81 ? 17.907 3.558 -37.440 1.00 81.50 81 PRO A C 1
ATOM 653 O O . PRO A 1 81 ? 18.046 2.435 -37.931 1.00 81.50 81 PRO A O 1
ATOM 656 N N . ASN A 1 82 ? 18.673 4.018 -36.452 1.00 82.75 82 ASN A N 1
ATOM 657 C CA . ASN A 1 82 ? 19.720 3.204 -35.852 1.00 82.75 82 ASN A CA 1
ATOM 658 C C . ASN A 1 82 ? 19.089 2.037 -35.054 1.00 82.75 82 ASN A C 1
ATOM 660 O O . ASN A 1 82 ? 18.389 2.297 -34.071 1.00 82.75 82 ASN A O 1
ATOM 664 N N . PRO A 1 83 ? 19.309 0.764 -35.442 1.00 83.00 83 PRO A N 1
ATOM 665 C CA . PRO A 1 83 ? 18.709 -0.379 -34.753 1.00 83.00 83 PRO A CA 1
ATOM 666 C C . PRO A 1 83 ? 19.190 -0.514 -33.303 1.00 83.00 83 PRO A C 1
ATOM 668 O O . PRO A 1 83 ? 18.423 -0.950 -32.452 1.00 83.00 83 PRO A O 1
ATOM 671 N N . GLU A 1 84 ? 20.411 -0.072 -32.994 1.00 83.19 84 GLU A N 1
ATOM 672 C CA . GLU A 1 84 ? 20.949 -0.143 -31.634 1.00 83.19 84 GLU A CA 1
ATOM 673 C C . GLU A 1 84 ? 20.218 0.794 -30.665 1.00 83.19 84 GLU A C 1
ATOM 675 O O . GLU A 1 84 ? 20.021 0.455 -29.502 1.00 83.19 84 GLU A O 1
ATOM 680 N N . ILE A 1 85 ? 19.760 1.954 -31.152 1.00 84.38 85 ILE A N 1
ATOM 681 C CA . ILE A 1 85 ? 18.936 2.875 -30.356 1.00 84.38 85 ILE A CA 1
ATOM 682 C C . ILE A 1 85 ? 17.589 2.226 -30.036 1.00 84.38 85 ILE A C 1
ATOM 684 O O . ILE A 1 85 ? 17.076 2.387 -28.933 1.00 84.38 85 ILE A O 1
ATOM 688 N N . ALA A 1 86 ? 17.014 1.471 -30.976 1.00 83.38 86 ALA A N 1
ATOM 689 C CA . ALA A 1 86 ? 15.755 0.772 -30.740 1.00 83.38 86 ALA A CA 1
ATOM 690 C C . ALA A 1 86 ? 15.899 -0.321 -29.665 1.00 83.38 86 ALA A C 1
ATOM 692 O O . ALA A 1 86 ? 15.003 -0.487 -28.836 1.00 83.38 86 ALA A O 1
ATOM 693 N N . GLU A 1 87 ? 17.024 -1.040 -29.643 1.00 86.44 87 GLU A N 1
ATOM 694 C CA . GLU A 1 87 ? 17.324 -2.032 -28.605 1.00 86.44 87 GLU A CA 1
ATOM 695 C C . GLU A 1 87 ? 17.485 -1.385 -27.222 1.00 86.44 87 GLU A C 1
ATOM 697 O O . GLU A 1 87 ? 16.813 -1.795 -26.272 1.00 86.44 87 GLU A O 1
ATOM 702 N N . GLU A 1 88 ? 18.292 -0.329 -27.106 1.00 86.19 88 GLU A N 1
ATOM 703 C CA . GLU A 1 88 ? 18.496 0.395 -25.840 1.00 86.19 88 GLU A CA 1
ATOM 704 C C . GLU A 1 88 ? 17.206 1.061 -25.345 1.00 86.19 88 GLU A C 1
ATOM 706 O O . GLU A 1 88 ? 16.876 1.012 -24.158 1.00 86.19 88 GLU A O 1
ATOM 711 N N . MET A 1 89 ? 16.394 1.591 -26.261 1.00 85.62 89 MET A N 1
ATOM 712 C CA . MET A 1 89 ? 15.089 2.162 -25.940 1.00 85.62 89 MET A CA 1
ATOM 713 C C . MET A 1 89 ? 14.108 1.101 -25.415 1.00 85.62 89 MET A C 1
ATOM 715 O O . MET A 1 89 ? 13.335 1.381 -24.496 1.00 85.62 89 MET A O 1
ATOM 719 N N . ASN A 1 90 ? 14.158 -0.135 -25.923 1.00 90.50 90 ASN A N 1
ATOM 720 C CA . ASN A 1 90 ? 13.365 -1.244 -25.383 1.00 90.50 90 ASN A CA 1
ATOM 721 C C . ASN A 1 90 ? 13.817 -1.640 -23.970 1.00 90.50 90 ASN A C 1
ATOM 723 O O . ASN A 1 90 ? 12.974 -1.871 -23.097 1.00 90.50 90 ASN A O 1
ATOM 727 N N . ILE A 1 91 ? 15.129 -1.675 -23.717 1.00 90.75 91 ILE A N 1
ATOM 728 C CA . ILE A 1 91 ? 15.691 -1.953 -22.386 1.00 90.75 91 ILE A CA 1
ATOM 729 C C . ILE A 1 91 ? 15.256 -0.867 -21.394 1.00 90.75 91 ILE A C 1
ATOM 731 O O . ILE A 1 91 ? 14.721 -1.175 -20.325 1.00 90.75 91 ILE A O 1
ATOM 735 N N . ARG A 1 92 ? 15.392 0.405 -21.775 1.00 91.75 92 ARG A N 1
ATOM 736 C CA . ARG A 1 92 ? 14.926 1.550 -20.988 1.00 91.75 92 ARG A CA 1
ATOM 737 C C . ARG A 1 92 ? 13.433 1.453 -20.667 1.00 91.75 92 ARG A C 1
ATOM 739 O O . ARG A 1 92 ? 13.037 1.598 -19.510 1.00 91.75 92 ARG A O 1
ATOM 746 N N . ASN A 1 93 ? 12.599 1.169 -21.668 1.00 92.19 93 ASN A N 1
ATOM 747 C CA . ASN A 1 93 ? 11.154 1.030 -21.479 1.00 92.19 93 ASN A CA 1
ATOM 748 C C . ASN A 1 93 ? 10.810 -0.117 -20.516 1.00 92.19 93 ASN A C 1
ATOM 750 O O . ASN A 1 93 ? 9.913 0.037 -19.689 1.00 92.19 93 ASN A O 1
ATOM 754 N N . SER A 1 94 ? 11.563 -1.221 -20.549 1.00 93.94 94 SER A N 1
ATOM 755 C CA . SER A 1 94 ? 11.430 -2.322 -19.585 1.00 93.94 94 SER A CA 1
ATOM 756 C C . SER A 1 94 ? 11.723 -1.875 -18.147 1.00 93.94 94 SER A C 1
ATOM 758 O O . SER A 1 94 ? 10.969 -2.208 -17.229 1.00 93.94 94 SER A O 1
ATOM 760 N N . TYR A 1 95 ? 12.764 -1.064 -17.922 1.00 91.62 95 TYR A N 1
ATOM 761 C CA . TYR A 1 95 ? 13.041 -0.506 -16.592 1.00 91.62 95 TYR A CA 1
ATOM 762 C C . TYR A 1 95 ? 11.958 0.468 -16.120 1.00 91.62 95 TYR A C 1
ATOM 764 O O . TYR A 1 95 ? 11.538 0.402 -14.963 1.00 91.62 95 TYR A O 1
ATOM 772 N N . ILE A 1 96 ? 11.453 1.323 -17.012 1.00 90.75 96 ILE A N 1
ATOM 773 C CA . ILE A 1 96 ? 10.345 2.238 -16.708 1.00 90.75 96 ILE A CA 1
ATOM 774 C C . ILE A 1 96 ? 9.082 1.454 -16.339 1.00 90.75 96 ILE A C 1
ATOM 776 O O . ILE A 1 96 ? 8.404 1.809 -15.374 1.00 90.75 96 ILE A O 1
ATOM 780 N N . GLN A 1 97 ? 8.782 0.371 -17.058 1.00 94.00 97 GLN A N 1
ATOM 781 C CA . GLN A 1 97 ? 7.642 -0.489 -16.757 1.00 94.00 97 GLN A CA 1
ATOM 782 C C . GLN A 1 97 ? 7.777 -1.126 -15.369 1.00 94.00 97 GLN A C 1
ATOM 784 O O . GLN A 1 97 ? 6.883 -0.963 -14.545 1.00 94.00 97 GLN A O 1
ATOM 789 N N . LYS A 1 98 ? 8.932 -1.732 -15.057 1.00 94.19 98 LYS A N 1
ATOM 790 C CA . LYS A 1 98 ? 9.202 -2.304 -13.724 1.00 94.19 98 LYS A CA 1
ATOM 791 C C . LYS A 1 98 ? 9.067 -1.269 -12.608 1.00 94.19 98 LYS A C 1
ATOM 793 O O . LYS A 1 98 ? 8.494 -1.558 -11.560 1.00 94.19 98 LYS A O 1
ATOM 798 N N . ARG A 1 99 ? 9.558 -0.045 -12.826 1.00 93.62 99 ARG A N 1
ATOM 799 C CA . ARG A 1 99 ? 9.383 1.067 -11.881 1.00 93.62 99 ARG A CA 1
ATOM 800 C C . ARG A 1 99 ? 7.902 1.395 -11.682 1.00 93.62 99 ARG A C 1
ATOM 802 O O . ARG A 1 99 ? 7.470 1.578 -10.548 1.00 93.62 99 ARG A O 1
ATOM 809 N N . ASN A 1 100 ? 7.122 1.468 -12.757 1.00 92.69 100 ASN A N 1
ATOM 810 C CA . ASN A 1 100 ? 5.691 1.764 -12.677 1.00 92.69 100 ASN A CA 1
ATOM 811 C C . ASN A 1 100 ? 4.913 0.647 -11.958 1.00 92.69 100 ASN A C 1
ATOM 813 O O . ASN A 1 100 ? 4.040 0.952 -11.147 1.00 92.69 100 ASN A O 1
ATOM 817 N N . ASP A 1 101 ? 5.279 -0.620 -12.166 1.00 95.19 101 ASP A N 1
ATOM 818 C CA . ASP A 1 101 ? 4.701 -1.756 -11.437 1.00 95.19 101 ASP A CA 1
ATOM 819 C C . ASP A 1 101 ? 4.988 -1.654 -9.930 1.00 95.19 101 ASP A C 1
ATOM 821 O O . ASP A 1 101 ? 4.105 -1.875 -9.098 1.00 95.19 101 ASP A O 1
ATOM 825 N N . ILE A 1 102 ? 6.205 -1.248 -9.558 1.00 93.62 102 ILE A N 1
ATOM 826 C CA . ILE A 1 102 ? 6.571 -0.989 -8.159 1.00 93.62 102 ILE A CA 1
ATOM 827 C C . ILE A 1 102 ? 5.756 0.175 -7.580 1.00 93.62 102 ILE A C 1
ATOM 829 O O . ILE A 1 102 ? 5.272 0.080 -6.452 1.00 93.62 102 ILE A O 1
ATOM 833 N N . LEU A 1 103 ? 5.556 1.259 -8.335 1.00 91.56 103 LEU A N 1
ATOM 834 C CA . LEU A 1 103 ? 4.714 2.378 -7.898 1.00 91.56 103 LEU A CA 1
ATOM 835 C C . LEU A 1 103 ? 3.259 1.939 -7.672 1.00 91.56 103 LEU A C 1
ATOM 837 O O . LEU A 1 103 ? 2.647 2.349 -6.686 1.00 91.56 103 LEU A O 1
ATOM 841 N N . ALA A 1 104 ? 2.723 1.056 -8.517 1.00 93.94 104 ALA A N 1
ATOM 842 C CA . ALA A 1 104 ? 1.399 0.473 -8.312 1.00 93.94 104 ALA A CA 1
ATOM 843 C C . ALA A 1 104 ? 1.333 -0.369 -7.023 1.00 93.94 104 ALA A C 1
ATOM 845 O O . ALA A 1 104 ? 0.371 -0.255 -6.259 1.00 93.94 104 ALA A O 1
ATOM 846 N N . GLN A 1 105 ? 2.374 -1.154 -6.723 1.00 93.69 105 GLN A N 1
ATOM 847 C CA . GLN A 1 105 ? 2.470 -1.899 -5.459 1.00 93.69 105 GLN A CA 1
ATOM 848 C C . GLN A 1 105 ? 2.556 -0.974 -4.239 1.00 93.69 105 GLN A C 1
ATOM 850 O O . GLN A 1 105 ? 1.924 -1.243 -3.216 1.00 93.69 105 GLN A O 1
ATOM 855 N N . ILE A 1 106 ? 3.303 0.132 -4.335 1.00 92.00 106 ILE A N 1
ATOM 856 C CA . ILE A 1 106 ? 3.358 1.154 -3.281 1.00 92.00 106 ILE A CA 1
ATOM 857 C C . ILE A 1 106 ? 1.964 1.743 -3.054 1.00 92.00 106 ILE A C 1
ATOM 859 O O . ILE A 1 106 ? 1.520 1.791 -1.910 1.00 92.00 106 ILE A O 1
ATOM 863 N N . ASN A 1 107 ? 1.248 2.115 -4.117 1.00 92.88 107 ASN A N 1
ATOM 864 C CA . ASN A 1 107 ? -0.111 2.652 -4.008 1.00 92.88 107 ASN A CA 1
ATOM 865 C C . ASN A 1 107 ? -1.076 1.651 -3.359 1.00 92.88 107 ASN A C 1
ATOM 867 O O . ASN A 1 107 ? -1.821 2.020 -2.457 1.00 92.88 107 ASN A O 1
ATOM 871 N N . SER A 1 108 ? -1.011 0.369 -3.732 1.00 94.75 108 SER A N 1
ATOM 872 C CA . SER A 1 108 ? -1.806 -0.679 -3.078 1.00 94.75 108 SER A CA 1
ATOM 873 C C . SER A 1 108 ? -1.498 -0.797 -1.578 1.00 94.75 108 SER A C 1
ATOM 875 O O . SER A 1 108 ? -2.405 -0.947 -0.763 1.00 94.75 108 SER A O 1
ATOM 877 N N . ASN A 1 109 ? -0.227 -0.692 -1.187 1.00 91.69 109 ASN A N 1
ATOM 878 C CA . ASN A 1 109 ? 0.166 -0.710 0.222 1.00 91.69 109 ASN A CA 1
ATOM 879 C C . ASN A 1 109 ? -0.271 0.555 0.983 1.00 91.69 109 ASN A C 1
ATOM 881 O O . ASN A 1 109 ? -0.593 0.465 2.167 1.00 91.69 109 ASN A O 1
ATOM 885 N N . LEU A 1 110 ? -0.320 1.717 0.325 1.00 90.19 110 LEU A N 1
ATOM 886 C CA . LEU A 1 110 ? -0.861 2.948 0.910 1.00 90.19 110 LEU A CA 1
ATOM 887 C C . LEU A 1 110 ? -2.371 2.844 1.163 1.00 90.19 110 LEU A C 1
ATOM 889 O O . LEU A 1 110 ? -2.829 3.281 2.217 1.00 90.19 110 LEU A O 1
ATOM 893 N N . GLU A 1 111 ? -3.130 2.211 0.265 1.00 94.12 111 GLU A N 1
ATOM 894 C CA . GLU A 1 111 ? -4.554 1.936 0.504 1.00 94.12 111 GLU A CA 1
ATOM 895 C C . GLU A 1 111 ? -4.756 0.997 1.700 1.00 94.12 111 GLU A C 1
ATOM 897 O O . GLU A 1 111 ? -5.567 1.288 2.573 1.00 94.12 111 GLU A O 1
ATOM 902 N N . LYS A 1 112 ? -3.931 -0.048 1.853 1.00 92.88 112 LYS A N 1
ATOM 903 C CA . LYS A 1 112 ? -3.972 -0.903 3.057 1.00 92.88 112 LYS A CA 1
ATOM 904 C C . LYS A 1 112 ? -3.694 -0.124 4.346 1.00 92.88 112 LYS A C 1
ATOM 906 O O . LYS A 1 112 ? -4.320 -0.378 5.370 1.00 92.88 112 LYS A O 1
ATOM 911 N N . LEU A 1 113 ? -2.769 0.841 4.326 1.00 89.81 113 LEU A N 1
ATOM 912 C CA . LEU A 1 113 ? -2.542 1.722 5.482 1.00 89.81 113 LEU A CA 1
ATOM 913 C C . LEU A 1 113 ? -3.764 2.598 5.778 1.00 89.81 113 LEU A C 1
ATOM 915 O O . LEU A 1 113 ? -4.086 2.834 6.944 1.00 89.81 113 LEU A O 1
ATOM 919 N N . ARG A 1 114 ? -4.458 3.056 4.735 1.00 91.38 114 ARG A N 1
ATOM 920 C CA . ARG A 1 114 ? -5.703 3.811 4.869 1.00 91.38 114 ARG A CA 1
ATOM 921 C C . ARG A 1 114 ? -6.811 2.960 5.486 1.00 91.38 114 ARG A C 1
ATOM 923 O O . ARG A 1 114 ? -7.466 3.431 6.410 1.00 91.38 114 ARG A O 1
ATOM 930 N N . GLU A 1 115 ? -6.975 1.721 5.033 1.00 92.88 115 GLU A N 1
ATOM 931 C CA . GLU A 1 115 ? -7.921 0.752 5.601 1.00 92.88 115 GLU A CA 1
ATOM 932 C C . GLU A 1 115 ? -7.628 0.491 7.084 1.00 92.88 115 GLU A C 1
ATOM 934 O O . GLU A 1 115 ? -8.535 0.543 7.912 1.00 92.88 115 GLU A O 1
ATOM 939 N N . LEU A 1 116 ? -6.356 0.302 7.456 1.00 91.12 116 LEU A N 1
ATOM 940 C CA . LEU A 1 116 ? -5.956 0.145 8.860 1.00 91.12 116 LEU A CA 1
ATOM 941 C C . LEU A 1 116 ? -6.296 1.383 9.703 1.00 91.12 116 LEU A C 1
ATOM 943 O O . LEU A 1 116 ? -6.798 1.255 10.820 1.00 91.12 116 LEU A O 1
ATOM 947 N N . SER A 1 117 ? -6.068 2.586 9.169 1.00 88.31 117 SER A N 1
ATOM 948 C CA . SER A 1 117 ? -6.426 3.842 9.841 1.00 88.31 117 SER A CA 1
ATOM 949 C C . SER A 1 117 ? -7.944 4.012 9.998 1.00 88.31 117 SER A C 1
ATOM 951 O O . SER A 1 117 ? -8.427 4.441 11.053 1.00 88.31 117 SER A O 1
ATOM 953 N N . GLN A 1 118 ? -8.716 3.634 8.977 1.00 91.88 118 GLN A N 1
ATOM 954 C CA . GLN A 1 118 ? -10.177 3.615 9.045 1.00 91.88 118 GLN A CA 1
ATOM 955 C C . GLN A 1 118 ? -10.657 2.621 10.100 1.00 91.88 118 GLN A C 1
ATOM 957 O O . GLN A 1 118 ? -11.452 2.996 10.962 1.00 91.88 118 GLN A O 1
ATOM 962 N N . ARG A 1 119 ? -10.105 1.403 10.116 1.00 90.94 119 ARG A N 1
ATOM 963 C CA . ARG A 1 119 ? -10.446 0.392 11.120 1.00 90.94 119 ARG A CA 1
ATOM 964 C C . ARG A 1 119 ? -10.116 0.858 12.535 1.00 90.94 119 ARG A C 1
ATOM 966 O O . ARG A 1 119 ? -10.922 0.664 13.437 1.00 90.94 119 ARG A O 1
ATOM 973 N N . GLN A 1 120 ? -8.991 1.543 12.739 1.00 87.94 120 GLN A N 1
ATOM 974 C CA . GLN A 1 120 ? -8.666 2.139 14.038 1.00 87.94 120 GLN A CA 1
ATOM 975 C C . GLN A 1 120 ? -9.724 3.166 14.475 1.00 87.94 120 GLN A C 1
ATOM 977 O O . GLN A 1 120 ? -10.156 3.180 15.627 1.00 87.94 120 GLN A O 1
ATOM 982 N N . THR A 1 121 ? -10.200 3.993 13.543 1.00 88.00 121 THR A N 1
ATOM 983 C CA . THR A 1 121 ? -11.277 4.959 13.807 1.00 88.00 121 THR A CA 1
ATOM 984 C C . THR A 1 121 ? -12.592 4.259 14.164 1.00 88.00 121 THR A C 1
ATOM 986 O O . THR A 1 121 ? -13.315 4.708 15.055 1.00 88.00 121 THR A O 1
ATOM 989 N N . GLU A 1 122 ? -12.915 3.155 13.492 1.00 91.94 122 GLU A N 1
ATOM 990 C CA . GLU A 1 122 ? -14.085 2.332 13.812 1.00 91.94 122 GLU A CA 1
ATOM 991 C C . GLU A 1 122 ? -13.981 1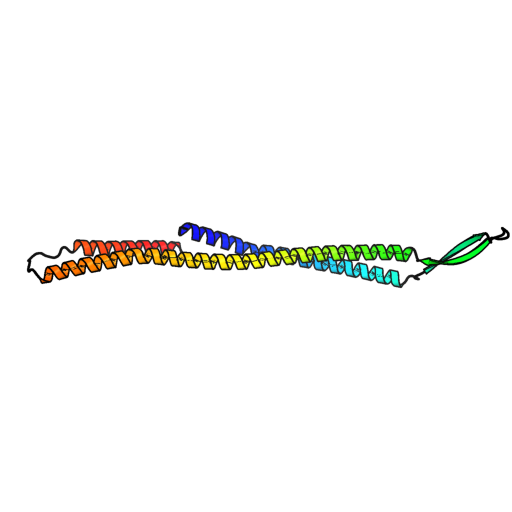.698 15.196 1.00 91.94 122 GLU A C 1
ATOM 993 O O . GLU A 1 122 ? -14.931 1.800 15.966 1.00 91.94 122 GLU A O 1
ATOM 998 N N . ILE A 1 123 ? -12.825 1.134 15.555 1.00 89.94 123 ILE A N 1
ATOM 999 C CA . ILE A 1 123 ? -12.579 0.566 16.887 1.00 89.94 123 ILE A CA 1
ATOM 1000 C C . ILE A 1 123 ? -12.831 1.620 17.975 1.00 89.94 123 ILE A C 1
ATOM 1002 O O . ILE A 1 123 ? -13.502 1.338 18.970 1.00 89.94 123 ILE A O 1
ATOM 1006 N N . ILE A 1 124 ? -12.364 2.857 17.775 1.00 85.00 124 ILE A N 1
ATOM 1007 C CA . ILE A 1 124 ? -12.607 3.963 18.713 1.00 85.00 124 ILE A CA 1
ATOM 1008 C C . ILE A 1 124 ? -14.109 4.257 18.841 1.00 85.00 124 ILE A C 1
ATOM 1010 O O . ILE A 1 124 ? -14.617 4.396 19.957 1.00 85.00 124 ILE A O 1
ATOM 1014 N N . LYS A 1 125 ? -14.841 4.317 17.720 1.00 89.06 125 LYS A N 1
ATOM 1015 C CA . LYS A 1 125 ? -16.300 4.527 17.725 1.00 89.06 125 LYS A CA 1
ATOM 1016 C C . LYS A 1 125 ? -17.038 3.384 18.423 1.00 89.06 125 LYS A C 1
ATOM 1018 O O . LYS A 1 125 ? -17.927 3.644 19.231 1.00 89.06 125 LYS A O 1
ATOM 1023 N N . GLU A 1 126 ? -16.658 2.136 18.152 1.00 90.38 126 GLU A N 1
ATOM 1024 C CA . GLU A 1 126 ? -17.228 0.950 18.796 1.00 90.38 126 GLU A CA 1
ATOM 1025 C C . GLU A 1 126 ? -16.998 0.988 20.311 1.00 90.38 126 GLU A C 1
ATOM 1027 O O . GLU A 1 126 ? -17.939 0.778 21.077 1.00 90.38 126 GLU A O 1
ATOM 1032 N N . ARG A 1 127 ? -15.791 1.351 20.768 1.00 84.00 127 ARG A N 1
ATOM 1033 C CA . ARG A 1 127 ? -15.508 1.522 22.201 1.00 84.00 127 ARG A CA 1
ATOM 1034 C C . ARG A 1 127 ? -16.375 2.595 22.843 1.00 84.00 127 ARG A C 1
ATOM 1036 O O . ARG A 1 127 ? -16.904 2.363 23.927 1.00 84.00 127 ARG A O 1
ATOM 1043 N N . MET A 1 128 ? -16.548 3.748 22.196 1.00 84.56 128 MET A N 1
ATOM 1044 C CA . MET A 1 128 ? -17.427 4.804 22.713 1.00 84.56 128 MET A CA 1
ATOM 1045 C C . MET A 1 128 ? -18.880 4.326 22.818 1.00 84.56 128 MET A C 1
ATOM 1047 O O . MET A 1 128 ? -19.523 4.553 23.842 1.00 84.56 128 MET A O 1
ATOM 1051 N N . ALA A 1 129 ? -19.375 3.612 21.804 1.00 88.00 129 ALA A N 1
ATOM 1052 C CA . ALA A 1 129 ? -20.724 3.052 21.813 1.00 88.00 129 ALA A CA 1
ATOM 1053 C C . ALA A 1 129 ? -20.912 2.004 22.923 1.00 88.00 129 ALA A C 1
ATOM 1055 O O . ALA A 1 129 ? -21.930 2.008 23.614 1.00 88.00 129 ALA A O 1
ATOM 1056 N N . ILE A 1 130 ? -19.923 1.130 23.134 1.00 86.88 130 ILE A N 1
ATOM 1057 C CA . ILE A 1 130 ? -19.941 0.153 24.229 1.00 86.88 130 ILE A CA 1
ATOM 1058 C C . ILE A 1 130 ? -19.952 0.871 25.581 1.00 86.88 130 ILE A C 1
ATOM 1060 O O . ILE A 1 130 ? -20.738 0.508 26.451 1.00 86.88 130 ILE A O 1
ATOM 1064 N N . ARG A 1 131 ? -19.144 1.923 25.751 1.00 80.44 131 ARG A N 1
ATOM 1065 C CA . ARG A 1 131 ? -19.113 2.720 26.986 1.00 80.44 131 ARG A CA 1
ATOM 1066 C C . ARG A 1 131 ? -20.466 3.370 27.291 1.00 80.44 131 ARG A C 1
ATOM 1068 O O . ARG A 1 131 ? -20.875 3.381 28.444 1.00 80.44 131 ARG A O 1
ATOM 1075 N N . GLY A 1 132 ? -21.177 3.846 26.267 1.00 82.69 132 GLY A N 1
ATOM 1076 C CA . GLY A 1 132 ? -22.556 4.327 26.408 1.00 82.69 132 GLY A CA 1
ATOM 1077 C C . GLY A 1 132 ? -23.504 3.236 26.914 1.00 82.69 132 GLY A C 1
ATOM 1078 O O . GLY A 1 132 ? -24.206 3.445 27.897 1.00 82.69 132 GLY A O 1
ATOM 1079 N N . LYS A 1 133 ? -23.441 2.034 26.324 1.00 84.19 133 LYS A N 1
ATOM 1080 C CA . LYS A 1 133 ? -24.240 0.879 26.775 1.00 84.19 133 LYS A CA 1
ATOM 1081 C C . LYS A 1 133 ? -23.923 0.459 28.211 1.00 84.19 133 LYS A C 1
ATOM 1083 O O . LYS A 1 133 ? -24.824 0.040 28.930 1.00 84.19 133 LYS A O 1
ATOM 1088 N N . PHE A 1 134 ? -22.664 0.565 28.636 1.00 80.19 134 PHE A N 1
ATOM 1089 C CA . PHE A 1 134 ? -22.278 0.326 30.029 1.00 80.19 134 PHE A CA 1
ATOM 1090 C C . PHE A 1 134 ? -23.005 1.278 30.981 1.00 80.19 134 PHE A C 1
ATOM 1092 O O . PHE A 1 134 ? -23.611 0.814 31.941 1.00 80.19 134 PHE A O 1
ATOM 1099 N N . ILE A 1 135 ? -23.000 2.578 30.673 1.00 78.44 135 ILE A N 1
ATOM 1100 C CA . ILE A 1 1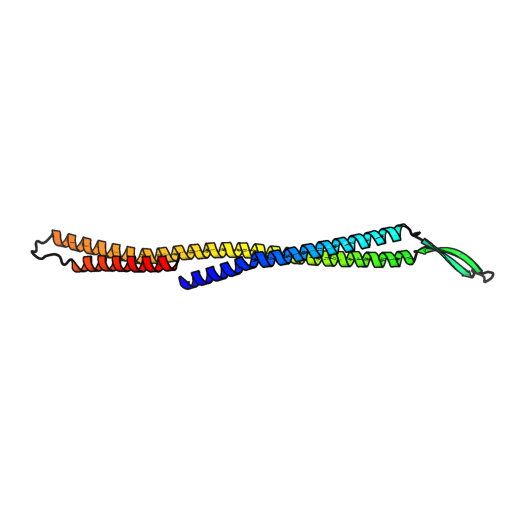35 ? -23.674 3.604 31.481 1.00 78.44 135 ILE A CA 1
ATOM 1101 C C . ILE A 1 135 ? -25.186 3.359 31.517 1.00 78.44 135 ILE A C 1
ATOM 1103 O O . ILE A 1 135 ? -25.772 3.372 32.592 1.00 78.44 135 ILE A O 1
ATOM 1107 N N . GLU A 1 136 ? -25.811 3.063 30.374 1.00 79.88 136 GLU A N 1
ATOM 1108 C CA . GLU A 1 136 ? -27.243 2.731 30.313 1.00 79.88 136 GLU A CA 1
ATOM 1109 C C . GLU A 1 136 ? -27.587 1.524 31.195 1.00 79.88 136 GLU A C 1
ATOM 1111 O O . GLU A 1 136 ? -28.553 1.547 31.957 1.00 79.88 136 GLU A O 1
ATOM 1116 N N . THR A 1 137 ? -26.768 0.470 31.128 1.00 74.06 137 THR A N 1
ATOM 1117 C CA . THR A 1 137 ? -27.003 -0.744 31.917 1.00 74.06 137 THR A CA 1
ATOM 1118 C C . THR A 1 137 ? -26.776 -0.484 33.411 1.00 74.06 137 THR A C 1
ATOM 1120 O O . THR A 1 137 ? -27.506 -1.013 34.247 1.00 74.06 137 THR A O 1
ATOM 1123 N N . GLU A 1 138 ? -25.799 0.351 33.770 1.00 69.19 138 GLU A N 1
ATOM 1124 C CA . GLU A 1 138 ? -25.537 0.755 35.154 1.00 69.19 138 GLU A CA 1
ATOM 1125 C C . GLU A 1 138 ? -26.673 1.625 35.723 1.00 69.19 138 GLU A C 1
ATOM 1127 O O . GLU A 1 138 ? -27.150 1.370 36.832 1.00 69.19 138 GLU A O 1
ATOM 1132 N N . GLU A 1 139 ? -27.180 2.592 34.953 1.00 71.06 139 GLU A N 1
ATOM 1133 C CA . GLU A 1 139 ? -28.342 3.405 35.333 1.00 71.06 139 GLU A CA 1
ATOM 1134 C C . GLU A 1 139 ? -29.596 2.551 35.551 1.00 71.06 139 GLU A C 1
ATOM 1136 O O . GLU A 1 139 ? -30.327 2.770 36.521 1.00 71.06 139 GLU A O 1
ATOM 1141 N N . ASP A 1 140 ? -29.834 1.547 34.704 1.00 71.69 140 ASP A N 1
ATOM 1142 C CA . ASP A 1 140 ? -30.956 0.616 34.853 1.00 71.69 140 ASP A CA 1
ATOM 1143 C C . ASP A 1 140 ? -30.839 -0.241 36.123 1.00 71.69 140 ASP A C 1
ATOM 1145 O O . ASP A 1 140 ? -31.832 -0.450 36.836 1.00 71.69 140 ASP A O 1
ATOM 1149 N N . ILE A 1 141 ? -29.628 -0.711 36.442 1.00 67.19 141 ILE A N 1
ATOM 1150 C CA . ILE A 1 141 ? -29.349 -1.474 37.666 1.00 67.19 141 ILE A CA 1
ATOM 1151 C C . ILE A 1 141 ? -29.525 -0.599 38.908 1.00 67.19 141 ILE A C 1
ATOM 1153 O O . ILE A 1 141 ? -30.025 -1.099 39.910 1.00 67.19 141 ILE A O 1
ATOM 1157 N N . LEU A 1 142 ? -29.175 0.691 38.861 1.00 65.31 142 LEU A N 1
ATOM 1158 C CA . LEU A 1 142 ? -29.317 1.619 39.992 1.00 65.31 142 LEU A CA 1
ATOM 1159 C C . LEU A 1 142 ? -30.749 2.152 40.161 1.00 65.31 142 LEU A C 1
ATOM 1161 O O . LEU A 1 142 ? -31.219 2.326 41.290 1.00 65.31 142 LEU A O 1
ATOM 1165 N N . ARG A 1 143 ? -31.489 2.373 39.068 1.00 65.25 143 ARG A N 1
ATOM 1166 C CA . ARG A 1 143 ? -32.880 2.857 39.112 1.00 65.25 143 ARG A CA 1
ATOM 1167 C C . ARG A 1 143 ? -33.844 1.853 39.730 1.00 65.25 143 ARG A C 1
ATOM 1169 O O . ARG A 1 143 ? -34.742 2.255 40.468 1.00 65.25 143 ARG A O 1
ATOM 1176 N N . ARG A 1 144 ? -33.682 0.554 39.455 1.00 62.75 144 ARG A N 1
ATOM 1177 C CA . ARG A 1 144 ? -34.556 -0.498 40.013 1.00 62.75 144 ARG A CA 1
ATOM 1178 C C . ARG A 1 144 ? -34.593 -0.513 41.550 1.00 62.75 144 ARG A C 1
ATOM 1180 O O . ARG A 1 144 ? -35.692 -0.410 42.096 1.00 62.75 144 ARG A O 1
ATOM 1187 N N . PRO A 1 145 ? -33.462 -0.602 42.272 1.00 61.34 145 PRO A N 1
ATOM 1188 C CA . PRO A 1 145 ? -33.457 -0.577 43.726 1.00 61.34 145 PRO A CA 1
ATOM 1189 C C . PRO A 1 145 ? -33.901 0.781 44.269 1.00 61.34 145 PRO A C 1
ATOM 1191 O O . PRO A 1 145 ? -34.651 0.802 45.239 1.00 61.34 145 PRO A O 1
ATOM 1194 N N . LEU A 1 146 ? -33.542 1.907 43.637 1.00 63.16 146 LEU A N 1
ATOM 1195 C CA . LEU A 1 146 ? -34.018 3.230 44.064 1.00 63.16 146 LEU A CA 1
ATOM 1196 C C . LEU A 1 146 ? -35.546 3.343 44.017 1.00 63.16 146 LEU A C 1
ATOM 1198 O O . LEU A 1 146 ? -36.150 3.791 44.991 1.00 63.16 146 LEU A O 1
ATOM 1202 N N . ASN A 1 147 ? -36.183 2.860 42.948 1.00 64.50 147 ASN A N 1
ATOM 1203 C CA . ASN A 1 147 ? -37.642 2.815 42.860 1.00 64.50 147 ASN A CA 1
ATOM 1204 C C . ASN A 1 147 ? -38.251 1.944 43.963 1.00 64.50 147 ASN A C 1
ATOM 1206 O O . ASN A 1 147 ? -39.230 2.355 44.586 1.00 64.50 147 ASN A O 1
ATOM 1210 N N . ILE A 1 148 ? -37.650 0.784 44.252 1.00 64.44 148 ILE A N 1
ATOM 1211 C CA . ILE A 1 148 ? -38.083 -0.092 45.350 1.00 64.44 148 ILE A CA 1
ATOM 1212 C C . ILE A 1 148 ? -37.989 0.654 46.689 1.00 64.44 148 ILE A C 1
ATOM 1214 O O . ILE A 1 148 ? -38.973 0.694 47.435 1.00 64.44 148 ILE A O 1
ATOM 1218 N N . PHE A 1 149 ? -36.863 1.318 46.967 1.00 63.53 149 PHE A N 1
ATOM 1219 C CA . PHE A 1 149 ? -36.678 2.131 48.170 1.00 63.53 149 PHE A CA 1
ATOM 1220 C C . PHE A 1 149 ? -37.680 3.281 48.264 1.00 63.53 149 PHE A C 1
ATOM 1222 O O . PHE A 1 149 ? -38.205 3.540 49.347 1.00 63.53 149 PHE A O 1
ATOM 1229 N N . GLU A 1 150 ? -38.006 3.951 47.159 1.00 67.94 150 GLU A N 1
ATOM 1230 C CA . GLU A 1 150 ? -39.028 4.998 47.148 1.00 67.94 150 GLU A CA 1
ATOM 1231 C C . GLU A 1 150 ? -40.428 4.452 47.432 1.00 67.94 150 GLU A C 1
ATOM 1233 O O . GLU A 1 150 ? -41.163 5.040 48.233 1.00 67.94 150 GLU A O 1
ATOM 1238 N N . THR A 1 151 ? -40.805 3.316 46.837 1.00 69.69 151 THR A N 1
ATOM 1239 C CA . THR A 1 151 ? -42.079 2.650 47.151 1.00 69.69 151 THR A CA 1
ATOM 1240 C C . THR A 1 151 ? -42.140 2.178 48.599 1.00 69.69 151 THR A C 1
ATOM 1242 O O . THR A 1 151 ? -43.160 2.389 49.262 1.00 69.69 151 THR A O 1
ATOM 1245 N N . MET A 1 152 ? -41.052 1.625 49.143 1.00 60.78 152 MET A N 1
ATOM 1246 C CA . MET A 1 152 ? -40.975 1.249 50.557 1.00 60.78 152 MET A CA 1
ATOM 1247 C C . MET A 1 152 ? -41.072 2.479 51.461 1.00 60.78 152 MET A C 1
ATOM 1249 O O . MET A 1 152 ? -41.855 2.484 52.406 1.00 60.78 152 MET A O 1
ATOM 1253 N N . LYS A 1 153 ? -40.366 3.568 51.141 1.00 68.75 153 LYS A N 1
ATOM 1254 C CA . LYS A 1 153 ? -40.429 4.835 51.882 1.00 68.75 153 LYS A CA 1
ATOM 1255 C C . LYS A 1 153 ? -41.836 5.433 51.875 1.00 68.75 153 LYS A C 1
ATOM 1257 O O . LYS A 1 153 ? -42.296 5.895 52.918 1.00 68.75 153 LYS A O 1
ATOM 1262 N N . LYS A 1 154 ? -42.540 5.415 50.735 1.00 67.88 154 LYS A N 1
ATOM 1263 C CA . LYS A 1 154 ? -43.947 5.849 50.641 1.00 67.88 154 LYS A CA 1
ATOM 1264 C C . LYS A 1 154 ? -44.863 4.975 51.502 1.00 67.88 154 LYS A C 1
ATOM 1266 O O . LYS A 1 154 ? -45.668 5.525 52.247 1.00 67.88 154 LYS A O 1
ATOM 1271 N N . SER A 1 155 ? -44.677 3.656 51.463 1.00 66.00 155 SER A N 1
ATOM 1272 C CA . SER A 1 155 ? -45.464 2.687 52.242 1.00 66.00 155 SER A CA 1
ATOM 1273 C C . SER A 1 155 ? -45.249 2.840 53.756 1.00 66.00 155 SER A C 1
ATOM 1275 O O . SER A 1 155 ? -46.206 2.865 54.530 1.00 66.00 155 SER A O 1
ATOM 1277 N N . ILE A 1 156 ? -44.000 3.044 54.186 1.00 63.47 156 ILE A N 1
ATOM 1278 C CA . ILE A 1 156 ? -43.651 3.345 55.582 1.00 63.47 156 ILE A CA 1
ATOM 1279 C C . ILE A 1 156 ? -44.277 4.677 56.010 1.00 63.47 156 ILE A C 1
ATOM 1281 O O . ILE A 1 156 ? -44.883 4.766 57.074 1.00 63.47 156 ILE A O 1
ATOM 1285 N N . LYS A 1 157 ? -44.203 5.716 55.170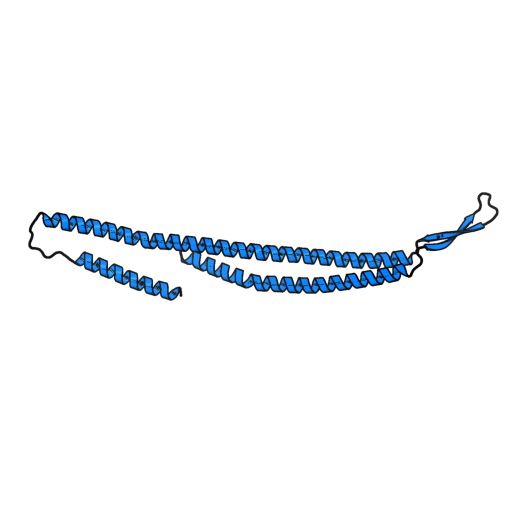 1.00 60.53 157 LYS A N 1
ATOM 1286 C CA . LYS A 1 157 ? -44.802 7.021 55.479 1.00 60.53 157 LYS A CA 1
ATOM 1287 C C . LYS A 1 157 ? -46.324 6.918 55.635 1.00 60.53 157 LYS A C 1
ATOM 1289 O O . LYS A 1 157 ? -46.860 7.523 56.556 1.00 60.53 157 LYS A O 1
ATOM 1294 N N . SER A 1 158 ? -47.015 6.128 54.808 1.00 58.75 158 SER A N 1
ATOM 1295 C CA . SER A 1 158 ? -48.454 5.878 54.984 1.00 58.75 158 SER A CA 1
ATOM 1296 C C . SER A 1 158 ? -48.786 5.104 56.262 1.00 58.75 158 SER A C 1
ATOM 1298 O O . SER A 1 158 ? -49.785 5.423 56.898 1.00 58.75 158 SER A O 1
ATOM 1300 N N . LEU A 1 159 ? -47.943 4.155 56.685 1.00 55.69 159 LEU A N 1
ATOM 1301 C CA . LEU A 1 159 ? -48.118 3.438 57.956 1.00 55.69 159 LEU A CA 1
ATOM 1302 C C . LEU A 1 159 ? -48.016 4.392 59.161 1.00 55.69 159 LEU A C 1
ATOM 1304 O O . LEU A 1 159 ? -48.908 4.409 60.005 1.00 55.69 159 LEU A O 1
ATOM 1308 N N . PHE A 1 160 ? -47.019 5.283 59.174 1.00 51.62 160 PHE A N 1
ATOM 1309 C CA . PHE A 1 160 ? -46.861 6.298 60.227 1.00 51.62 160 PHE A CA 1
ATOM 1310 C C . PHE A 1 160 ? -47.970 7.372 60.232 1.00 51.62 160 PHE A C 1
ATOM 1312 O O . PHE A 1 160 ? -48.291 7.934 61.280 1.00 51.62 160 PHE A O 1
ATOM 1319 N N . PHE A 1 161 ? -48.577 7.684 59.079 1.00 50.00 161 PHE A N 1
ATOM 1320 C CA . PHE A 1 161 ? -49.730 8.596 59.020 1.00 50.00 161 PHE A CA 1
ATOM 1321 C C . PHE A 1 161 ? -51.024 7.950 59.541 1.00 50.00 161 PHE A C 1
ATOM 1323 O O . PHE A 1 161 ? -51.860 8.659 60.097 1.00 50.00 161 PHE A O 1
ATOM 1330 N N . ILE A 1 162 ? -51.174 6.626 59.427 1.00 46.97 162 ILE A N 1
ATOM 1331 C CA . ILE A 1 162 ? -52.283 5.882 60.046 1.00 46.97 162 ILE A CA 1
ATOM 1332 C C . ILE A 1 162 ? -52.089 5.787 61.574 1.00 46.97 162 ILE A C 1
ATOM 1334 O O . ILE A 1 162 ? -53.064 5.889 62.320 1.00 46.97 162 ILE A O 1
ATOM 1338 N N . GLU A 1 163 ? -50.845 5.692 62.060 1.00 41.31 163 GLU A N 1
ATOM 1339 C CA . GLU A 1 163 ? -50.521 5.670 63.499 1.00 41.31 163 GLU A CA 1
ATOM 1340 C C . GLU A 1 163 ? -50.840 6.979 64.238 1.00 41.31 163 GLU A C 1
ATOM 1342 O O . GLU A 1 163 ? -51.246 6.942 65.397 1.00 41.31 163 GLU A O 1
ATOM 1347 N N . LYS A 1 164 ? -50.742 8.150 63.592 1.00 44.75 164 LYS A N 1
ATOM 1348 C CA . LYS A 1 164 ? -51.070 9.434 64.250 1.00 44.75 164 LYS A CA 1
ATOM 1349 C C . LYS A 1 164 ? -52.563 9.641 64.547 1.00 44.75 164 LYS A C 1
ATOM 1351 O O . LYS A 1 164 ? -52.906 10.614 65.213 1.00 44.75 164 LYS A O 1
ATOM 1356 N N . GLY A 1 165 ? -53.440 8.754 64.072 1.00 47.72 165 GLY A N 1
ATOM 1357 C CA . GLY A 1 165 ? -54.884 8.812 64.317 1.00 47.72 165 GLY A CA 1
ATOM 1358 C C . GLY A 1 165 ? -55.411 7.839 65.377 1.00 47.72 165 GLY A C 1
ATOM 1359 O O . GLY A 1 165 ? -56.582 7.939 65.739 1.00 47.72 165 GLY A O 1
ATOM 1360 N N . LYS A 1 166 ? -54.605 6.889 65.873 1.00 45.53 166 LYS A N 1
ATOM 1361 C CA . LYS A 1 166 ? -55.038 5.919 66.893 1.00 45.53 166 LYS A CA 1
ATOM 1362 C C . LYS A 1 166 ? -53.899 5.586 67.849 1.00 45.53 166 LYS A C 1
ATOM 1364 O O . LYS A 1 166 ? -52.959 4.891 67.482 1.00 45.53 166 LYS A O 1
ATOM 1369 N N . GLU A 1 167 ? -54.039 6.015 69.100 1.00 46.25 167 GLU A N 1
ATOM 1370 C CA . GLU A 1 167 ? -53.226 5.524 70.210 1.00 46.25 167 GLU A CA 1
ATOM 1371 C C . GLU A 1 167 ? -53.356 3.994 70.315 1.00 46.25 167 GLU A C 1
ATOM 1373 O O . GLU A 1 167 ? -54.424 3.464 70.633 1.00 46.25 167 GLU A O 1
ATOM 1378 N N . ARG A 1 168 ? -52.262 3.262 70.083 1.00 41.59 168 ARG A N 1
ATOM 1379 C CA . ARG A 1 168 ? -52.088 1.912 70.626 1.00 41.59 168 ARG A CA 1
ATOM 1380 C C . ARG A 1 168 ? -50.711 1.749 71.245 1.00 41.59 168 ARG A C 1
ATOM 1382 O O . ARG A 1 168 ? -49.697 2.183 70.714 1.00 41.59 168 ARG A O 1
ATOM 1389 N N . LYS A 1 169 ? -50.726 1.078 72.393 1.00 42.16 169 LYS A N 1
ATOM 1390 C CA . LYS A 1 169 ? -49.576 0.603 73.154 1.00 42.16 169 LYS A CA 1
ATOM 1391 C C . LYS A 1 169 ? -49.033 -0.677 72.511 1.00 42.16 169 LYS A C 1
ATOM 1393 O O . LYS A 1 169 ? -49.305 -1.756 73.014 1.00 42.16 169 LYS A O 1
ATOM 1398 N N . GLU A 1 170 ? -48.290 -0.584 71.420 1.00 49.00 170 GLU A N 1
ATOM 1399 C CA . GLU A 1 170 ? -47.511 -1.721 70.913 1.00 49.00 170 GLU A CA 1
ATOM 1400 C C . GLU A 1 170 ? -46.236 -1.191 70.256 1.00 49.00 170 GLU A C 1
ATOM 1402 O O . GLU A 1 170 ? -46.273 -0.218 69.506 1.00 49.00 170 GLU A O 1
ATOM 1407 N N . LYS A 1 171 ? -45.080 -1.756 70.632 1.00 47.25 171 LYS A N 1
ATOM 1408 C CA . LYS A 1 171 ? -43.777 -1.331 70.103 1.00 47.25 171 LYS A CA 1
ATOM 1409 C C . LYS A 1 171 ? -43.770 -1.556 68.584 1.00 47.25 171 LYS A C 1
ATOM 1411 O O . LYS A 1 171 ? -44.147 -2.650 68.169 1.00 47.25 171 LYS A O 1
ATOM 1416 N N . PRO A 1 172 ? -43.328 -0.578 67.772 1.00 50.19 172 PRO A N 1
ATOM 1417 C CA . PRO A 1 172 ? -43.300 -0.736 66.325 1.00 50.19 172 PRO A CA 1
ATOM 1418 C C . PRO A 1 172 ? -42.367 -1.892 65.961 1.00 50.19 172 PRO A C 1
ATOM 1420 O O . PRO A 1 172 ? -41.239 -1.969 66.455 1.00 50.19 172 PRO A O 1
ATOM 1423 N N . ASP A 1 173 ? -42.849 -2.803 65.119 1.00 51.91 173 ASP A N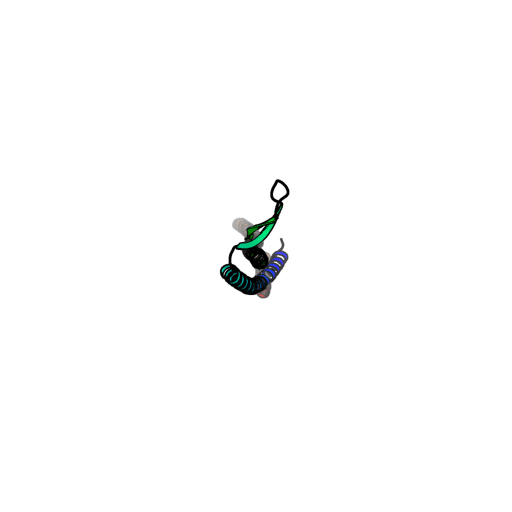 1
ATOM 1424 C CA . ASP A 1 173 ? -42.052 -3.917 64.623 1.00 51.91 173 ASP A CA 1
ATOM 1425 C C . ASP A 1 173 ? -40.996 -3.383 63.640 1.00 51.91 173 ASP A C 1
ATOM 1427 O O . ASP A 1 173 ? -41.287 -2.998 62.507 1.00 51.91 173 ASP A O 1
ATOM 1431 N N . ILE A 1 174 ? -39.754 -3.295 64.120 1.00 54.12 174 ILE A N 1
ATOM 1432 C CA . ILE A 1 174 ? -38.602 -2.710 63.413 1.00 54.12 174 ILE A CA 1
ATOM 1433 C C . ILE A 1 174 ? -37.949 -3.707 62.442 1.00 54.12 174 ILE A C 1
ATOM 1435 O O . ILE A 1 174 ? -37.032 -3.347 61.698 1.00 54.12 174 ILE A O 1
ATOM 1439 N N . THR A 1 175 ? -38.425 -4.953 62.420 1.00 56.59 175 THR A N 1
ATOM 1440 C CA . THR A 1 175 ? -37.899 -6.053 61.600 1.00 56.59 175 THR A CA 1
ATOM 1441 C C . THR A 1 175 ? -37.805 -5.715 60.101 1.00 56.59 175 THR A C 1
ATOM 1443 O O . THR A 1 175 ? -36.765 -6.005 59.507 1.00 56.59 175 THR A O 1
ATOM 1446 N N . PRO A 1 176 ? -38.769 -5.009 59.466 1.00 51.84 176 PRO A N 1
ATOM 1447 C CA . PRO A 1 176 ? -38.662 -4.629 58.051 1.00 51.84 176 PRO A CA 1
ATOM 1448 C C . PRO A 1 176 ? -37.523 -3.635 57.781 1.00 51.84 176 PRO A C 1
ATOM 1450 O O . PRO A 1 176 ? -36.899 -3.657 56.722 1.00 51.84 176 PRO A O 1
ATOM 1453 N N . LEU A 1 177 ? -37.241 -2.762 58.749 1.00 51.75 177 LEU A N 1
ATOM 1454 C CA . LEU A 1 177 ? -36.214 -1.726 58.659 1.00 51.75 177 LEU A CA 1
ATOM 1455 C C . LEU A 1 177 ? -34.818 -2.341 58.822 1.00 51.75 177 LEU A C 1
ATOM 1457 O O . LEU A 1 177 ? -33.897 -2.001 58.084 1.00 51.75 177 LEU A O 1
ATOM 1461 N N . ILE A 1 178 ? -34.696 -3.319 59.724 1.00 58.06 178 ILE A N 1
ATOM 1462 C CA . ILE A 1 178 ? -33.485 -4.123 59.913 1.00 58.06 178 ILE A CA 1
ATOM 1463 C C . ILE A 1 178 ? -33.198 -4.962 58.662 1.00 58.06 178 ILE A C 1
ATOM 1465 O O . ILE A 1 178 ? -32.072 -4.948 58.173 1.00 58.06 178 ILE A O 1
ATOM 1469 N N . ILE A 1 179 ? -34.210 -5.618 58.082 1.00 63.44 179 ILE A N 1
ATOM 1470 C CA . ILE A 1 179 ? -34.058 -6.382 56.831 1.00 63.44 179 ILE A CA 1
ATOM 1471 C C . ILE A 1 179 ? -33.627 -5.464 55.676 1.00 63.44 179 ILE A C 1
ATOM 1473 O O . ILE A 1 179 ? -32.736 -5.828 54.912 1.00 63.44 179 ILE A O 1
ATOM 1477 N N . GLY A 1 180 ? -34.193 -4.256 55.572 1.00 54.97 180 GLY A N 1
ATOM 1478 C CA . GLY A 1 180 ? -33.796 -3.274 54.559 1.00 54.97 180 GLY A CA 1
ATOM 1479 C C . GLY A 1 180 ? -32.343 -2.801 54.700 1.00 54.97 180 GLY A C 1
ATOM 1480 O O . GLY A 1 180 ? -31.627 -2.709 53.703 1.00 54.97 180 GLY A O 1
ATOM 1481 N N . ILE A 1 181 ? -31.881 -2.551 55.930 1.00 66.19 181 ILE A N 1
ATOM 1482 C CA . ILE A 1 181 ? -30.490 -2.157 56.210 1.00 66.19 181 ILE A CA 1
ATOM 1483 C C . ILE A 1 181 ? -29.526 -3.316 55.927 1.00 66.19 181 ILE A C 1
ATOM 1485 O O . ILE A 1 181 ? -28.484 -3.100 55.311 1.00 66.19 181 ILE A O 1
ATOM 1489 N N . ILE A 1 182 ? -29.879 -4.543 56.322 1.00 65.69 182 ILE A N 1
ATOM 1490 C CA . ILE A 1 182 ? -29.073 -5.739 56.046 1.00 65.69 182 ILE A CA 1
ATOM 1491 C C . ILE A 1 182 ? -28.987 -5.985 54.536 1.00 65.69 182 ILE A C 1
ATOM 1493 O O . ILE A 1 182 ? -27.894 -6.207 54.024 1.00 65.69 182 ILE A O 1
ATOM 1497 N N . GLY A 1 183 ? -30.098 -5.872 53.803 1.00 64.81 183 GLY A N 1
ATOM 1498 C CA . GLY A 1 183 ? -30.106 -6.012 52.345 1.00 64.81 183 GLY A CA 1
ATOM 1499 C C . GLY A 1 183 ? -29.215 -4.979 51.647 1.00 64.81 183 GLY A C 1
ATOM 1500 O O . GLY A 1 183 ? -28.462 -5.325 50.740 1.00 64.81 183 GLY A O 1
ATOM 1501 N N . LEU A 1 184 ? -29.232 -3.727 52.114 1.00 64.88 184 LEU A N 1
ATOM 1502 C CA . LEU A 1 184 ? -28.387 -2.658 51.576 1.00 64.88 184 LEU A CA 1
ATOM 1503 C C . LEU A 1 184 ? -26.901 -2.848 51.937 1.00 64.88 184 LEU A C 1
ATOM 1505 O O . LEU A 1 184 ? -26.031 -2.571 51.113 1.00 64.88 184 LEU A O 1
ATOM 1509 N N . ALA A 1 185 ? -26.600 -3.380 53.125 1.00 62.12 185 ALA A N 1
ATOM 1510 C CA . ALA A 1 185 ? -25.240 -3.733 53.529 1.00 62.12 185 ALA A CA 1
ATOM 1511 C C . ALA A 1 185 ? -24.680 -4.907 52.708 1.00 62.12 185 ALA A C 1
ATOM 1513 O O . ALA A 1 185 ? -23.559 -4.821 52.215 1.00 62.12 185 ALA A O 1
ATOM 1514 N N . VAL A 1 186 ? -25.469 -5.966 52.494 1.00 69.38 186 VAL A N 1
ATOM 1515 C CA . VAL A 1 186 ? -25.088 -7.110 51.647 1.00 69.38 186 VAL A CA 1
ATOM 1516 C C . VAL A 1 186 ? -24.876 -6.666 50.199 1.00 69.38 186 VAL A C 1
ATOM 1518 O O . VAL A 1 186 ? -23.888 -7.053 49.581 1.00 69.38 186 VAL A O 1
ATOM 1521 N N . TYR A 1 187 ? -25.737 -5.787 49.677 1.00 65.00 187 TYR A N 1
ATOM 1522 C CA . TYR A 1 187 ? -25.577 -5.224 48.336 1.00 65.00 187 TYR A CA 1
ATOM 1523 C C . TYR A 1 187 ? -24.287 -4.405 48.200 1.00 65.00 187 TYR A C 1
ATOM 1525 O O . TYR A 1 187 ? -23.545 -4.599 47.245 1.00 65.00 187 TYR A O 1
ATOM 1533 N N . LEU A 1 188 ? -23.966 -3.537 49.168 1.00 64.25 188 LEU A N 1
ATOM 1534 C CA . LEU A 1 188 ? -22.724 -2.752 49.152 1.00 64.25 188 LEU A CA 1
ATOM 1535 C C . LEU A 1 188 ? -21.463 -3.617 49.277 1.00 64.25 188 LEU A C 1
ATOM 1537 O O . LEU A 1 188 ? -20.431 -3.248 48.718 1.00 64.25 188 LEU A O 1
ATOM 1541 N N . ILE A 1 189 ? -21.531 -4.743 49.995 1.00 65.50 189 ILE A N 1
ATOM 1542 C CA . ILE A 1 189 ? -20.424 -5.705 50.105 1.00 65.50 189 ILE A CA 1
ATOM 1543 C C . ILE A 1 189 ? -20.205 -6.407 48.760 1.00 65.50 189 ILE A C 1
ATOM 1545 O O . ILE A 1 189 ? -19.094 -6.345 48.235 1.00 65.50 189 ILE A O 1
ATOM 1549 N N . LEU A 1 190 ? -21.267 -6.948 48.154 1.00 56.09 190 LEU A N 1
ATOM 1550 C CA . LEU A 1 190 ? -21.205 -7.581 46.830 1.00 56.09 190 LEU A CA 1
ATOM 1551 C C . LEU A 1 190 ? -20.733 -6.598 45.749 1.00 56.09 190 LEU A C 1
ATOM 1553 O O . LEU A 1 190 ? -19.910 -6.938 44.904 1.00 56.09 190 LEU A O 1
ATOM 1557 N N . PHE A 1 191 ? -21.186 -5.344 45.805 1.00 52.88 191 PHE A N 1
ATOM 1558 C CA . PHE A 1 191 ? -20.766 -4.302 44.867 1.00 52.88 191 PHE A CA 1
ATOM 1559 C C . PHE A 1 191 ? -19.279 -3.940 45.025 1.00 52.88 191 PHE A C 1
ATOM 1561 O O . PHE A 1 191 ? -18.601 -3.628 44.047 1.00 52.88 191 PHE A O 1
ATOM 1568 N N . LYS A 1 192 ? -18.744 -3.998 46.253 1.00 52.56 192 LYS A N 1
ATOM 1569 C CA . LYS A 1 192 ? -17.316 -3.780 46.526 1.00 52.56 192 LYS A CA 1
ATOM 1570 C C . LYS A 1 192 ? -16.437 -4.921 46.026 1.00 52.56 192 LYS A C 1
ATOM 1572 O O . LYS A 1 192 ? -15.290 -4.655 45.684 1.00 52.56 192 LYS A O 1
ATOM 1577 N N . GLU A 1 193 ? -16.938 -6.152 46.032 1.00 49.50 193 GLU A N 1
ATOM 1578 C CA . GLU A 1 193 ? -16.229 -7.318 45.495 1.00 49.50 193 GLU A CA 1
ATOM 1579 C C . GLU A 1 193 ? -16.200 -7.284 43.969 1.00 49.50 193 GLU A C 1
ATOM 1581 O O . GLU A 1 193 ? -15.117 -7.342 43.396 1.00 49.50 193 GLU A O 1
ATOM 1586 N N . VAL A 1 194 ? -17.337 -7.014 43.320 1.00 47.84 194 VAL A N 1
ATOM 1587 C CA . VAL A 1 194 ? -17.406 -6.872 41.855 1.00 47.84 194 VAL A CA 1
ATOM 1588 C C . VAL A 1 194 ? -16.518 -5.730 41.352 1.00 47.84 194 VAL A C 1
ATOM 1590 O O . VAL A 1 194 ? -15.830 -5.876 40.350 1.00 47.84 194 VAL A O 1
ATOM 1593 N N . LYS A 1 195 ? -16.459 -4.596 42.062 1.00 41.69 195 LYS A N 1
ATOM 1594 C CA . LYS A 1 195 ? -15.580 -3.482 41.672 1.00 41.69 195 LYS A CA 1
ATOM 1595 C C . LYS A 1 195 ? -14.087 -3.823 41.795 1.00 41.69 195 LYS A C 1
ATOM 1597 O O . LYS A 1 195 ? -13.283 -3.256 41.070 1.00 41.69 195 LYS A O 1
ATOM 1602 N N . ARG A 1 196 ? -13.719 -4.741 42.696 1.00 44.66 196 ARG A N 1
ATOM 1603 C CA . ARG A 1 196 ? -12.328 -5.155 42.939 1.00 44.66 196 ARG A CA 1
ATOM 1604 C C . ARG A 1 196 ? -11.826 -6.198 41.932 1.00 44.66 196 ARG A C 1
ATOM 1606 O O . ARG A 1 196 ? -10.625 -6.392 41.837 1.00 44.66 196 ARG A O 1
ATOM 1613 N N . GLU A 1 197 ? -12.729 -6.853 41.205 1.00 40.03 197 GLU A N 1
ATOM 1614 C CA . GLU A 1 197 ? -12.401 -7.755 40.089 1.00 40.03 197 GLU A CA 1
ATOM 1615 C C . GLU A 1 197 ? -12.297 -7.021 38.738 1.00 40.03 197 GLU A C 1
ATOM 1617 O O . GLU A 1 197 ? -11.882 -7.615 37.746 1.00 40.03 197 GLU A O 1
ATOM 1622 N N . VAL A 1 198 ? -12.682 -5.740 38.692 1.00 41.81 198 VAL A N 1
ATOM 1623 C CA . VAL A 1 198 ? -12.756 -4.916 37.470 1.00 41.81 198 VAL A CA 1
ATOM 1624 C C . VAL A 1 198 ? -11.643 -3.848 37.396 1.00 41.81 198 VAL A C 1
ATOM 1626 O O . VAL A 1 198 ? -11.430 -3.276 36.327 1.00 41.81 198 VAL A O 1
ATOM 1629 N N . GLU A 1 199 ? -10.925 -3.584 38.494 1.00 38.66 199 GLU A N 1
ATOM 1630 C CA . GLU A 1 199 ? -9.685 -2.774 38.528 1.00 38.66 199 GLU A CA 1
ATOM 1631 C C . GLU A 1 199 ? -8.438 -3.650 38.355 1.00 38.66 199 GLU A C 1
ATOM 1633 O O . GLU A 1 199 ? -7.529 -3.216 37.609 1.00 38.66 199 GLU A O 1
#